Protein AF-A0A256G462-F1 (afdb_monomer)

Foldseek 3Di:
DDPPVVCVVVPPPPDDDDDDDDDDDDDDDDDYDDDDDDDDDDDDDDDPDPDPDPDDDDDDDDDDDDDDDDDDDDDPPPPDDWVLVVLLVQLVVLVVQLVVLVVVLVVLVVVLCVPLNQQWFWAQDPVRDIDIDRDLVSLLVVLVPPPPSVVSSVVRVVSSVVSVVVSVVSCVVSVNVVSVVSSVVSVVSSVVSLVVLVPRDTPDLVSVLSNLVSCLVVVVVPDDCPDPPNVVSVVVSVVSVVVVCVVVVVPPD

Organism: NCBI:txid419475

Nearest PDB structures (foldseek):
  6nrd-assembly1_4  TM=3.359E-01  e=8.703E+00  Homo sapiens

Structure (mmCIF, N/CA/C/O backbone):
data_AF-A0A256G462-F1
#
_entry.id   AF-A0A256G462-F1
#
loop_
_atom_site.group_PDB
_atom_site.id
_atom_site.type_symbol
_atom_site.label_atom_id
_atom_site.label_alt_id
_atom_site.label_comp_id
_atom_site.label_asym_id
_atom_site.label_entity_id
_atom_site.label_seq_id
_atom_site.pdbx_PDB_ins_code
_atom_site.Cartn_x
_atom_site.Cartn_y
_atom_site.Cartn_z
_atom_site.occupancy
_atom_site.B_iso_or_equiv
_atom_site.auth_seq_id
_atom_site.auth_comp_id
_atom_site.auth_asym_id
_atom_site.auth_atom_id
_atom_site.pdbx_PDB_model_num
ATOM 1 N N . MET A 1 1 ? -13.109 6.508 -2.337 1.00 26.72 1 MET A N 1
ATOM 2 C CA . MET A 1 1 ? -13.010 7.269 -1.075 1.00 26.72 1 MET A CA 1
ATOM 3 C C . MET A 1 1 ? -12.281 6.354 -0.116 1.00 26.72 1 MET A C 1
ATOM 5 O O . MET A 1 1 ? -12.901 5.491 0.484 1.00 26.72 1 MET A O 1
ATOM 9 N N . PHE A 1 2 ? -10.953 6.426 -0.148 1.00 25.52 2 PHE A N 1
ATOM 10 C CA . PHE A 1 2 ? -10.073 5.587 0.654 1.00 25.52 2 PHE A CA 1
ATOM 11 C C . PHE A 1 2 ? -10.112 6.131 2.074 1.00 25.52 2 PHE A C 1
ATOM 13 O O . PHE A 1 2 ? -9.522 7.172 2.350 1.00 25.52 2 PHE A O 1
ATOM 20 N N . ILE A 1 3 ? -10.863 5.480 2.956 1.00 26.05 3 ILE A N 1
ATOM 21 C CA . ILE A 1 3 ? -10.671 5.687 4.386 1.00 26.05 3 ILE A CA 1
ATOM 22 C C . ILE A 1 3 ? -9.512 4.765 4.752 1.00 26.05 3 ILE A C 1
ATOM 24 O O . ILE A 1 3 ? -9.713 3.670 5.256 1.00 26.05 3 ILE A O 1
ATOM 28 N N . SER A 1 4 ? -8.298 5.196 4.404 1.00 29.09 4 SER A N 1
ATOM 29 C CA . SER A 1 4 ? -7.099 4.705 5.069 1.00 29.09 4 SER A CA 1
ATOM 30 C C . SER A 1 4 ? -7.225 5.218 6.496 1.00 29.09 4 SER A C 1
ATOM 32 O O . SER A 1 4 ? -6.914 6.374 6.779 1.00 29.09 4 SER A O 1
ATOM 34 N N . ILE A 1 5 ? -7.837 4.424 7.372 1.00 31.55 5 ILE A N 1
ATOM 35 C CA . ILE A 1 5 ? -7.688 4.651 8.803 1.00 31.55 5 ILE A CA 1
ATOM 36 C C . ILE A 1 5 ? -6.193 4.461 9.030 1.00 31.55 5 ILE A C 1
ATOM 38 O O . ILE A 1 5 ? -5.687 3.371 8.780 1.00 31.55 5 ILE A O 1
ATOM 42 N N . ASP A 1 6 ? -5.486 5.526 9.411 1.00 31.05 6 ASP A N 1
ATOM 43 C CA . ASP A 1 6 ? -4.077 5.479 9.805 1.00 31.05 6 ASP A CA 1
ATOM 44 C C . ASP A 1 6 ? -3.898 4.451 10.937 1.00 31.05 6 ASP A C 1
ATOM 46 O O . ASP A 1 6 ? -3.961 4.756 12.133 1.00 31.05 6 ASP A O 1
ATOM 50 N N . LEU A 1 7 ? -3.677 3.195 10.545 1.00 40.88 7 LEU A N 1
ATOM 51 C CA . LEU A 1 7 ? -3.332 2.068 11.408 1.00 40.88 7 LEU A CA 1
ATOM 52 C C . LEU A 1 7 ? -1.945 2.248 12.042 1.00 40.88 7 LEU A C 1
ATOM 54 O O . LEU A 1 7 ? -1.609 1.504 12.966 1.00 40.88 7 LEU A O 1
ATOM 58 N N . GLU A 1 8 ? -1.193 3.294 11.664 1.00 35.28 8 GLU A N 1
ATOM 59 C CA . GLU A 1 8 ? -0.043 3.787 12.435 1.00 35.28 8 GLU A CA 1
ATOM 60 C C . GLU A 1 8 ? -0.409 4.038 13.908 1.00 35.28 8 GLU A C 1
ATOM 62 O O . GLU A 1 8 ? 0.416 3.804 14.787 1.00 35.28 8 GLU A O 1
ATOM 67 N N . THR A 1 9 ? -1.669 4.368 14.226 1.00 37.56 9 THR A N 1
ATOM 68 C CA . THR A 1 9 ? -2.100 4.546 15.627 1.00 37.56 9 THR A CA 1
ATOM 69 C C . THR A 1 9 ? -2.322 3.217 16.372 1.00 37.56 9 THR A C 1
ATOM 71 O O . THR A 1 9 ? -2.320 3.184 17.603 1.00 37.56 9 THR A O 1
ATOM 74 N N . ILE A 1 10 ? -2.503 2.093 15.668 1.00 35.53 10 ILE A N 1
ATOM 75 C CA . ILE A 1 10 ? -2.761 0.780 16.293 1.00 35.53 10 ILE A CA 1
ATOM 76 C C . ILE A 1 10 ? -1.474 -0.057 16.397 1.00 35.53 10 ILE A C 1
ATOM 78 O O . ILE A 1 10 ? -1.320 -0.805 17.367 1.00 35.53 10 ILE A O 1
ATOM 82 N N . CYS A 1 11 ? -0.509 0.126 15.489 1.00 32.28 11 CYS A N 1
ATOM 83 C CA . CYS A 1 11 ? 0.780 -0.576 15.535 1.00 32.28 11 CYS A CA 1
ATOM 84 C C . CYS A 1 11 ? 1.816 0.028 16.505 1.00 32.28 11 CYS A C 1
ATOM 86 O O . CYS A 1 11 ? 2.778 -0.659 16.855 1.00 32.28 11 CYS A O 1
ATOM 88 N N . GLU A 1 12 ? 1.624 1.247 17.022 1.00 29.22 12 GLU A N 1
ATOM 89 C CA . GLU A 1 12 ? 2.609 1.891 17.913 1.00 29.22 12 GLU A CA 1
ATOM 90 C C . GLU A 1 12 ? 2.691 1.285 19.338 1.00 29.22 12 GLU A C 1
ATOM 92 O O . GLU A 1 12 ? 3.543 1.673 20.134 1.00 29.22 12 GLU A O 1
ATOM 97 N N . TYR A 1 13 ? 1.869 0.282 19.681 1.00 28.88 13 TYR A N 1
ATOM 98 C CA . TYR A 1 13 ? 1.849 -0.316 21.030 1.00 28.88 13 TYR A CA 1
ATOM 99 C C . TYR A 1 13 ? 2.610 -1.642 21.196 1.00 28.88 13 TYR A C 1
ATOM 101 O O . TYR A 1 13 ? 2.541 -2.261 22.261 1.00 28.88 13 TYR A O 1
ATOM 109 N N . ALA A 1 14 ? 3.369 -2.079 20.188 1.00 30.88 14 ALA A N 1
ATOM 110 C CA . ALA A 1 14 ? 4.084 -3.357 20.219 1.00 30.88 14 ALA A CA 1
ATOM 111 C C . ALA A 1 14 ? 5.606 -3.255 20.445 1.00 30.88 14 ALA A C 1
ATOM 113 O O . ALA A 1 14 ? 6.303 -4.217 20.154 1.00 30.88 14 ALA A O 1
ATOM 114 N N . VAL A 1 15 ? 6.157 -2.155 20.982 1.00 36.31 15 VAL A N 1
ATOM 115 C CA . VAL A 1 15 ? 7.562 -2.120 21.455 1.00 36.31 15 VAL A CA 1
ATOM 116 C C . VAL A 1 15 ? 7.746 -1.133 22.621 1.00 36.31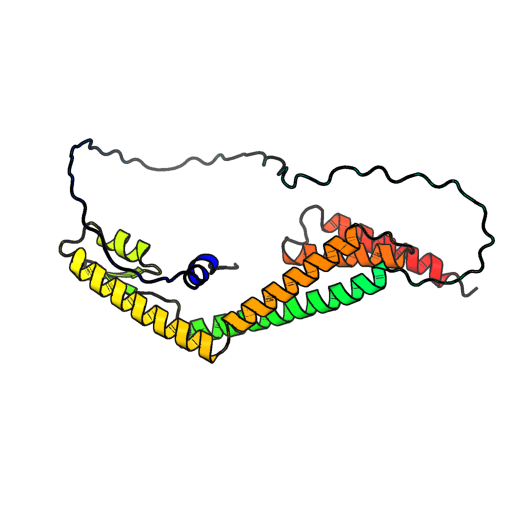 15 VAL A C 1
ATOM 118 O O . VAL A 1 15 ? 8.127 0.012 22.408 1.00 36.31 15 VAL A O 1
ATOM 121 N N . ASN A 1 16 ? 7.499 -1.568 23.864 1.00 27.08 16 ASN A N 1
ATOM 122 C CA . ASN A 1 16 ? 8.361 -1.304 25.037 1.00 27.08 16 ASN A CA 1
ATOM 123 C C . ASN A 1 16 ? 7.695 -1.759 26.346 1.00 27.08 16 ASN A C 1
ATOM 125 O O . ASN A 1 16 ? 6.895 -1.048 26.948 1.00 27.08 16 ASN A O 1
ATOM 129 N N . VAL A 1 17 ? 8.118 -2.921 26.840 1.00 27.08 17 VAL A N 1
ATOM 130 C CA . VAL A 1 17 ? 8.087 -3.243 28.270 1.00 27.08 17 VAL A CA 1
ATOM 131 C C . VAL A 1 17 ? 9.539 -3.425 28.700 1.00 27.08 17 VAL A C 1
ATOM 133 O O . VAL A 1 17 ? 10.244 -4.257 28.127 1.00 27.08 17 VAL A O 1
ATOM 136 N N . PRO A 1 18 ? 9.987 -2.688 29.728 1.00 29.14 18 PRO A N 1
ATOM 137 C CA . PRO A 1 18 ? 10.588 -3.398 30.844 1.00 29.14 18 PRO A CA 1
ATOM 138 C C . PRO A 1 18 ? 9.997 -2.967 32.190 1.00 29.14 18 PRO A C 1
ATOM 140 O O . PRO A 1 18 ? 9.987 -1.805 32.586 1.00 29.14 18 PRO A O 1
ATOM 143 N N . THR A 1 19 ? 9.544 -3.987 32.909 1.00 29.02 19 THR A N 1
ATOM 144 C CA . THR A 1 19 ? 9.272 -4.037 34.343 1.00 29.02 19 THR A CA 1
ATOM 145 C C . THR A 1 19 ? 10.510 -3.675 35.171 1.00 29.02 19 THR A C 1
ATOM 147 O O . THR A 1 19 ? 11.488 -4.401 35.069 1.00 29.02 19 THR A O 1
ATOM 150 N N . VAL A 1 20 ? 10.432 -2.665 36.054 1.00 30.08 20 VAL A N 1
ATOM 151 C CA . VAL A 1 20 ? 10.946 -2.669 37.452 1.00 30.08 20 VAL A CA 1
ATOM 152 C C . VAL A 1 20 ? 10.170 -1.607 38.265 1.00 30.08 20 VAL A C 1
ATOM 154 O O . VAL A 1 20 ? 9.952 -0.496 37.797 1.00 30.08 20 VAL A O 1
ATOM 157 N N . ALA A 1 21 ? 9.728 -1.978 39.473 1.00 29.09 21 ALA A N 1
ATOM 158 C CA . ALA A 1 21 ? 8.899 -1.200 40.406 1.00 29.09 21 ALA A CA 1
ATOM 159 C C . ALA A 1 21 ? 9.733 -0.322 41.398 1.00 29.09 21 ALA A C 1
ATOM 161 O O . ALA A 1 21 ? 10.916 -0.104 41.155 1.00 29.09 21 ALA A O 1
ATOM 162 N N . PRO A 1 22 ? 9.163 0.242 42.489 1.00 34.94 22 PRO A N 1
ATOM 163 C CA . PRO A 1 22 ? 8.888 1.671 42.644 1.00 34.94 22 PRO A CA 1
ATOM 164 C C . PRO A 1 22 ? 9.811 2.389 43.653 1.00 34.94 22 PRO A C 1
ATOM 166 O O . PRO A 1 22 ? 10.331 1.780 44.586 1.00 34.94 22 PRO A O 1
ATOM 169 N N . SER A 1 23 ? 9.925 3.720 43.555 1.00 29.81 23 SER A N 1
ATOM 170 C CA . SER A 1 23 ? 10.450 4.550 44.649 1.00 29.81 23 SER A CA 1
ATOM 171 C C . SER A 1 23 ? 9.582 5.781 44.910 1.00 29.81 23 SER A C 1
ATOM 173 O O . SER A 1 23 ? 9.329 6.596 44.027 1.00 29.81 23 SER A O 1
ATOM 175 N N . VAL A 1 24 ? 9.159 5.872 46.167 1.00 31.80 24 VAL A N 1
ATOM 176 C CA . VAL A 1 24 ? 8.430 6.942 46.855 1.00 31.80 24 VAL A CA 1
ATOM 177 C C . VAL A 1 24 ? 9.126 8.307 46.743 1.00 31.80 24 VAL A C 1
ATOM 179 O O . VAL A 1 24 ? 10.345 8.388 46.871 1.00 31.80 24 VAL A O 1
ATOM 182 N N . GLY A 1 25 ? 8.341 9.387 46.623 1.00 27.48 25 GLY A N 1
ATOM 183 C CA . GLY A 1 25 ? 8.829 10.764 46.767 1.00 27.48 25 GLY A CA 1
ATOM 184 C C . GLY A 1 25 ? 7.745 11.838 46.608 1.00 27.48 25 GLY A C 1
ATOM 185 O O . GLY A 1 25 ? 7.439 12.264 45.505 1.00 27.48 25 GLY A O 1
ATOM 186 N N . THR A 1 26 ? 7.177 12.256 47.738 1.00 26.89 26 THR A N 1
ATOM 187 C CA . THR A 1 26 ? 6.215 13.348 47.990 1.00 26.89 26 THR A CA 1
ATOM 188 C C . THR A 1 26 ? 6.595 14.725 47.406 1.00 26.89 26 THR A C 1
ATOM 190 O O . THR A 1 26 ? 7.783 15.029 47.320 1.00 26.89 26 THR A O 1
ATOM 193 N N . THR A 1 27 ? 5.577 15.583 47.160 1.00 30.09 27 THR A N 1
ATOM 194 C CA . THR A 1 27 ? 5.431 17.056 47.452 1.00 30.09 27 THR A CA 1
ATOM 195 C C . THR A 1 27 ? 4.759 17.790 46.265 1.00 30.09 27 THR A C 1
ATOM 197 O O . THR A 1 27 ? 5.360 17.916 45.210 1.00 30.09 27 THR A O 1
ATOM 200 N N . ARG A 1 28 ? 3.439 18.057 46.279 1.00 25.67 28 ARG A N 1
ATOM 201 C CA . ARG A 1 28 ? 2.691 19.244 46.787 1.00 25.67 28 ARG A CA 1
ATOM 202 C C . ARG A 1 28 ? 3.003 20.580 46.079 1.00 25.67 28 ARG A C 1
ATOM 204 O O . ARG A 1 28 ? 4.118 21.072 46.211 1.00 25.67 28 ARG A O 1
ATOM 211 N N . SER A 1 29 ? 1.955 21.183 45.488 1.00 31.00 29 SER A N 1
ATOM 212 C CA . SER A 1 29 ? 1.552 22.622 45.420 1.00 31.00 29 SER A CA 1
ATOM 213 C C . SER A 1 29 ? 0.919 22.905 44.039 1.00 31.00 29 SER A C 1
ATOM 215 O O . SER A 1 29 ? 1.593 22.748 43.032 1.00 31.00 29 SER A O 1
ATOM 217 N N . ASP A 1 30 ? -0.400 23.044 43.890 1.00 26.50 30 ASP A N 1
ATOM 218 C CA 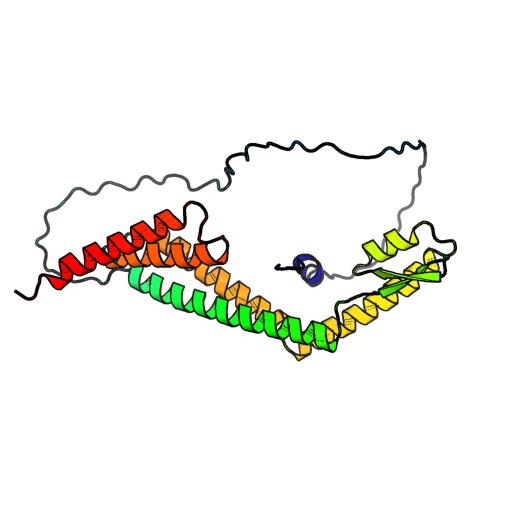. ASP A 1 30 ? -1.296 24.166 44.250 1.00 26.50 30 ASP A CA 1
ATOM 219 C C . ASP A 1 30 ? -1.441 25.256 43.155 1.00 26.50 30 ASP A C 1
ATOM 221 O O . ASP A 1 30 ? -0.465 25.879 42.750 1.00 26.50 30 ASP A O 1
ATOM 225 N N . LEU A 1 31 ? -2.721 25.520 42.817 1.00 30.06 31 LEU A N 1
ATOM 226 C CA . LEU A 1 31 ? -3.364 26.822 42.518 1.00 30.06 31 LEU A CA 1
ATOM 227 C C . LEU A 1 31 ? -3.607 27.322 41.059 1.00 30.06 31 LEU A C 1
ATOM 229 O O . LEU A 1 31 ? -2.814 28.042 40.470 1.00 30.06 31 LEU A O 1
ATOM 233 N N . THR A 1 32 ? -4.863 27.092 40.622 1.00 29.72 32 THR A N 1
ATOM 234 C CA . THR A 1 32 ? -5.946 28.060 40.248 1.00 29.72 32 THR A CA 1
ATOM 235 C C . THR A 1 32 ? -5.998 28.908 38.955 1.00 29.72 32 THR A C 1
ATOM 237 O O . THR A 1 32 ? -5.163 29.770 38.717 1.00 29.72 32 THR A O 1
ATOM 240 N N . THR A 1 33 ? -7.205 28.825 38.343 1.00 29.06 33 THR A N 1
ATOM 241 C CA . THR A 1 33 ? -8.072 29.901 37.774 1.00 29.06 33 THR A CA 1
ATOM 242 C C . THR A 1 33 ? -7.729 30.384 36.351 1.00 29.06 33 THR A C 1
ATOM 244 O O . THR A 1 33 ? -6.639 30.861 36.085 1.00 29.06 33 THR A O 1
ATOM 247 N N . THR A 1 34 ? -8.630 30.307 35.354 1.00 29.27 34 THR A N 1
ATOM 248 C CA . THR A 1 34 ? -9.789 31.215 35.185 1.00 29.27 34 THR A CA 1
ATOM 249 C C . THR A 1 34 ? -10.845 30.669 34.200 1.00 29.27 34 THR A C 1
ATOM 251 O O . THR A 1 34 ? -10.525 30.002 33.223 1.00 29.27 34 THR A O 1
ATOM 254 N N . ARG A 1 35 ? -12.113 30.996 34.488 1.00 28.66 35 ARG A N 1
ATOM 255 C CA . ARG A 1 35 ? -13.365 30.772 33.736 1.00 28.66 35 ARG A CA 1
ATOM 256 C C . ARG A 1 35 ? -13.522 31.666 32.483 1.00 28.66 35 ARG A C 1
ATOM 258 O O . ARG A 1 35 ? -13.060 32.800 32.509 1.00 28.66 35 ARG A O 1
ATOM 265 N N . LEU A 1 36 ? -14.383 31.205 31.559 1.00 28.91 36 LEU A N 1
ATOM 266 C CA . LEU A 1 36 ? -15.592 31.849 30.974 1.00 28.91 36 LEU A CA 1
ATOM 267 C C . LEU A 1 36 ? -15.737 31.875 29.433 1.00 28.91 36 LEU A C 1
ATOM 269 O O . LEU A 1 36 ? -14.801 32.098 28.680 1.00 28.91 36 LEU A O 1
ATOM 273 N N . MET A 1 37 ? -16.996 31.618 29.059 1.00 31.23 37 MET A N 1
ATOM 274 C CA . MET A 1 37 ? -17.650 31.312 27.780 1.00 31.23 37 MET A CA 1
ATOM 275 C C . MET A 1 37 ? -17.545 32.357 26.659 1.00 31.23 37 MET A C 1
ATOM 277 O O . MET A 1 37 ? -17.475 33.556 26.913 1.00 31.23 37 MET A O 1
ATOM 281 N N . GLY A 1 38 ? -17.772 31.886 25.427 1.00 28.77 38 GLY A N 1
ATOM 282 C CA . GLY A 1 38 ? -18.309 32.684 24.322 1.00 28.77 38 GLY A CA 1
ATOM 283 C C . GLY A 1 38 ? -18.642 31.813 23.105 1.00 28.77 38 GLY A C 1
ATOM 284 O O . GLY A 1 38 ? -17.748 31.213 22.524 1.00 28.77 38 GLY A O 1
ATOM 285 N N . ALA A 1 39 ? -19.923 31.735 22.740 1.00 36.50 39 ALA A N 1
ATOM 286 C CA . ALA A 1 39 ? -20.433 31.079 21.534 1.00 36.50 39 ALA A CA 1
ATOM 287 C C . ALA A 1 39 ? -20.800 32.122 20.458 1.00 36.50 39 ALA A C 1
ATOM 289 O O . ALA A 1 39 ? -21.376 33.146 20.816 1.00 36.50 39 ALA A O 1
ATOM 290 N N . GLN A 1 40 ? -20.518 31.835 19.176 1.00 36.47 40 GLN A N 1
ATOM 291 C CA . GLN A 1 40 ? -21.175 32.312 17.928 1.00 36.47 40 GLN A CA 1
ATOM 292 C C . GLN A 1 40 ? -20.436 31.649 16.734 1.00 36.47 40 GLN A C 1
ATOM 294 O O . GLN A 1 40 ? -19.215 31.697 16.693 1.00 36.47 40 GLN A O 1
ATOM 299 N N . VAL A 1 41 ? -21.039 30.751 15.940 1.00 32.41 41 VAL A N 1
ATOM 300 C CA . VAL A 1 41 ? -21.902 30.925 14.740 1.00 32.41 41 VAL A CA 1
ATOM 301 C C . VAL A 1 41 ? -21.200 31.494 13.486 1.00 32.41 41 VAL A C 1
ATOM 303 O O . VAL A 1 41 ? -20.934 32.683 13.405 1.00 32.41 41 VAL A O 1
ATOM 306 N N . MET A 1 42 ? -21.045 30.578 12.514 1.00 36.03 42 MET A N 1
ATOM 307 C CA . MET A 1 42 ? -21.146 30.630 11.038 1.00 36.03 42 MET A CA 1
ATOM 308 C C . MET A 1 42 ? -20.345 31.605 10.147 1.00 36.03 42 MET A C 1
ATOM 310 O O . MET A 1 42 ? -20.475 32.816 10.236 1.00 36.03 42 MET A O 1
ATOM 314 N N . ALA A 1 43 ? -19.740 30.959 9.134 1.00 32.78 43 ALA A N 1
ATOM 315 C CA . ALA A 1 43 ? -19.602 31.345 7.724 1.00 32.78 43 ALA A CA 1
ATOM 316 C C . ALA A 1 43 ? -18.823 32.627 7.379 1.00 32.78 43 ALA A C 1
ATOM 318 O O . ALA A 1 43 ? -19.373 33.719 7.418 1.00 32.78 43 ALA A O 1
ATOM 319 N N . ASP A 1 44 ? -17.606 32.448 6.858 1.00 31.78 44 ASP A N 1
ATOM 320 C CA . ASP A 1 44 ? -17.309 32.855 5.480 1.00 31.78 44 ASP A CA 1
ATOM 321 C C . ASP A 1 44 ? -16.149 32.018 4.916 1.00 31.78 44 ASP A C 1
ATOM 323 O O . ASP A 1 44 ? -15.226 31.619 5.629 1.00 31.78 44 ASP A O 1
ATOM 327 N N . SER A 1 45 ? -16.264 31.708 3.634 1.00 49.34 45 SER A N 1
ATOM 328 C CA . SER A 1 45 ? -15.274 31.070 2.785 1.00 49.34 45 SER A CA 1
ATOM 329 C C . SER A 1 45 ? -14.286 32.131 2.331 1.00 49.34 45 SER A C 1
ATOM 331 O O . SER A 1 45 ? -14.701 33.062 1.664 1.00 49.34 45 SER A O 1
ATOM 333 N N . ASP A 1 46 ? -12.997 31.942 2.606 1.00 36.22 46 ASP A N 1
ATOM 334 C CA . ASP A 1 46 ? -11.908 32.357 1.716 1.00 36.22 46 ASP A CA 1
ATOM 335 C C . ASP A 1 46 ? -10.589 31.788 2.245 1.00 36.22 46 ASP A C 1
ATOM 337 O O . ASP A 1 46 ? -9.963 32.330 3.153 1.00 36.22 46 ASP A O 1
ATOM 341 N N . ASN A 1 47 ? -10.134 30.680 1.658 1.00 33.44 47 ASN A N 1
ATOM 342 C CA . ASN A 1 47 ? -8.737 30.273 1.778 1.00 33.44 47 ASN A CA 1
ATOM 343 C C . ASN A 1 47 ? -8.137 30.071 0.386 1.00 33.44 47 ASN A C 1
ATOM 345 O O . ASN A 1 47 ? -7.841 28.961 -0.053 1.00 33.44 47 ASN A O 1
ATOM 349 N N . SER A 1 48 ? -7.942 31.196 -0.305 1.00 43.28 48 SER A N 1
ATOM 350 C CA . SER A 1 48 ? -6.897 31.323 -1.315 1.00 43.28 48 SER A CA 1
ATOM 351 C C . SER A 1 48 ? -5.540 31.282 -0.606 1.00 43.28 48 SER A C 1
ATOM 353 O O . SER A 1 48 ? -4.973 32.320 -0.269 1.00 43.28 48 SER A O 1
ATOM 355 N N . THR A 1 49 ? -4.998 30.085 -0.390 1.00 34.59 49 THR A N 1
ATOM 356 C CA . THR A 1 49 ? -3.573 29.917 -0.083 1.00 34.59 49 THR A CA 1
ATOM 357 C C . THR A 1 49 ? -2.876 29.298 -1.274 1.00 34.59 49 THR A C 1
ATOM 359 O O . THR A 1 49 ? -2.948 28.093 -1.505 1.00 34.59 49 THR A O 1
ATOM 362 N N . THR A 1 50 ? -2.153 30.148 -1.996 1.00 34.31 50 THR A N 1
ATOM 363 C CA . THR A 1 50 ? -0.909 29.801 -2.678 1.00 34.31 50 THR A CA 1
ATOM 364 C C . THR A 1 50 ? -0.133 28.803 -1.818 1.00 34.31 50 THR A C 1
ATOM 366 O O . THR A 1 50 ? 0.352 29.155 -0.741 1.00 34.31 50 THR A O 1
ATOM 369 N N . LEU A 1 51 ? -0.061 27.548 -2.262 1.00 35.91 51 LEU A N 1
ATOM 370 C CA . LEU A 1 51 ? 0.676 26.515 -1.547 1.00 35.91 51 LEU A CA 1
ATOM 371 C C . LEU A 1 51 ? 2.176 26.848 -1.592 1.00 35.91 51 LEU A C 1
ATOM 373 O O . LEU A 1 51 ? 2.708 27.141 -2.669 1.00 35.91 51 LEU A O 1
ATOM 377 N N . PRO A 1 52 ? 2.880 26.828 -0.449 1.00 34.31 52 PRO A N 1
ATOM 378 C CA . PRO A 1 52 ? 4.315 27.019 -0.436 1.00 34.31 52 PRO A CA 1
ATOM 379 C C . PRO A 1 52 ? 4.983 25.828 -1.122 1.00 34.31 52 PRO A C 1
ATOM 381 O O . PRO A 1 52 ? 4.706 24.668 -0.822 1.00 34.31 52 PRO A O 1
ATOM 384 N N . PHE A 1 53 ? 5.897 26.150 -2.033 1.00 39.78 53 PHE A N 1
ATOM 385 C CA . PHE A 1 53 ? 6.864 25.242 -2.633 1.00 39.78 53 PHE A CA 1
ATOM 386 C C . PHE A 1 53 ? 7.517 24.397 -1.528 1.00 39.78 53 PHE A C 1
ATOM 388 O O . PHE A 1 53 ? 8.336 24.903 -0.752 1.00 39.78 53 PHE A O 1
ATOM 395 N N . VAL A 1 54 ? 7.125 23.124 -1.415 1.00 34.56 54 VAL A N 1
ATOM 396 C CA . VAL A 1 54 ? 7.662 22.203 -0.407 1.00 34.56 54 VAL A CA 1
ATOM 397 C C . VAL A 1 54 ? 9.108 21.876 -0.756 1.00 34.56 54 VAL A C 1
ATOM 399 O O . VAL A 1 54 ? 9.451 20.903 -1.419 1.00 34.56 54 VAL A O 1
ATOM 402 N N . THR A 1 55 ? 9.990 22.740 -0.269 1.00 43.00 55 THR A N 1
ATOM 403 C CA . THR A 1 55 ? 11.410 22.467 -0.125 1.00 43.00 55 THR A CA 1
ATOM 404 C C . THR A 1 55 ? 11.580 21.577 1.099 1.00 43.00 55 THR A C 1
ATOM 406 O O . THR A 1 55 ? 11.628 22.091 2.212 1.00 43.00 55 THR A O 1
ATOM 409 N N . ARG A 1 56 ? 11.711 20.257 0.919 1.00 41.69 56 ARG A N 1
ATOM 410 C CA . ARG A 1 56 ? 12.423 19.378 1.870 1.00 41.69 56 ARG A CA 1
ATOM 411 C C . ARG A 1 56 ? 12.854 18.054 1.221 1.00 41.69 56 ARG A C 1
ATOM 413 O O . ARG A 1 56 ? 12.141 17.066 1.266 1.00 41.69 56 ARG A O 1
ATOM 420 N N . ARG A 1 57 ? 14.111 18.001 0.774 1.00 44.81 57 ARG A N 1
ATOM 421 C CA . ARG A 1 57 ? 15.082 17.011 1.279 1.00 44.81 57 ARG A CA 1
ATOM 422 C C . ARG A 1 57 ? 16.487 17.571 1.081 1.00 44.81 57 ARG A C 1
ATOM 424 O O . ARG A 1 57 ? 16.952 17.777 -0.034 1.00 44.81 57 ARG A O 1
ATOM 431 N N . LYS A 1 58 ? 17.121 17.928 2.197 1.00 43.66 58 LYS A N 1
ATOM 432 C CA . LYS A 1 58 ? 18.482 18.460 2.244 1.00 43.66 58 LYS A CA 1
ATOM 433 C C . LYS A 1 58 ? 19.466 17.289 2.270 1.00 43.66 58 LYS A C 1
ATOM 435 O O . LYS A 1 58 ? 19.248 16.336 3.008 1.00 43.66 58 LYS A O 1
ATOM 440 N N . LEU A 1 59 ? 20.590 17.517 1.585 1.00 43.50 59 LEU A N 1
ATOM 441 C CA . LEU A 1 59 ? 21.930 16.957 1.798 1.00 43.50 59 LEU A CA 1
ATOM 442 C C . LEU A 1 59 ? 22.322 15.709 0.986 1.00 43.50 59 LEU A C 1
ATOM 444 O O . LEU A 1 59 ? 22.223 14.580 1.445 1.00 43.50 59 LEU A O 1
ATOM 448 N N . ILE A 1 60 ? 22.955 15.964 -0.164 1.00 52.88 60 ILE A N 1
ATOM 449 C CA . ILE A 1 60 ? 24.177 15.245 -0.543 1.00 52.88 60 ILE A CA 1
ATOM 450 C C . ILE A 1 60 ? 25.220 16.307 -0.901 1.00 52.88 60 ILE A C 1
ATOM 452 O O . ILE A 1 60 ? 24.960 17.199 -1.712 1.00 52.88 60 ILE A O 1
ATOM 456 N N . SER A 1 61 ? 26.369 16.280 -0.224 1.00 42.34 61 SER A N 1
ATOM 457 C CA . SER A 1 61 ? 27.490 17.154 -0.548 1.00 42.34 61 SER A CA 1
ATOM 458 C C . SER A 1 61 ? 28.065 16.752 -1.907 1.00 42.34 61 SER A C 1
ATOM 460 O O . SER A 1 61 ? 28.214 15.577 -2.236 1.00 42.34 61 SER A O 1
ATOM 462 N N . ARG A 1 62 ? 28.356 17.763 -2.723 1.00 43.91 62 ARG A N 1
ATOM 463 C CA . ARG A 1 62 ? 28.941 17.626 -4.054 1.00 43.91 62 ARG A CA 1
ATOM 464 C C . ARG A 1 62 ? 30.389 17.146 -3.925 1.00 43.91 62 ARG A C 1
ATOM 466 O O . ARG A 1 62 ? 31.287 17.963 -3.740 1.00 43.91 62 ARG A O 1
ATOM 473 N N . GLY A 1 63 ? 30.611 15.838 -4.018 1.00 41.91 63 GLY A N 1
ATOM 474 C CA . GLY A 1 63 ? 31.929 15.289 -4.325 1.00 41.91 63 GLY A CA 1
ATOM 475 C C . GLY A 1 63 ? 32.315 15.686 -5.750 1.00 41.91 63 GLY A C 1
ATOM 476 O O . GLY A 1 63 ? 31.550 15.462 -6.685 1.00 41.91 63 GLY A O 1
ATOM 477 N N . ALA A 1 64 ? 33.463 16.340 -5.916 1.00 43.19 64 ALA A N 1
ATOM 478 C CA . ALA A 1 64 ? 34.030 16.614 -7.229 1.00 43.19 64 ALA A CA 1
ATOM 479 C C . ALA A 1 64 ? 34.530 15.293 -7.831 1.00 43.19 64 ALA A C 1
ATOM 481 O O . ALA A 1 64 ? 35.450 14.684 -7.289 1.00 43.19 64 ALA A O 1
ATOM 482 N N . PHE A 1 65 ? 33.931 14.850 -8.935 1.00 48.28 65 PHE A N 1
ATOM 483 C CA . PHE A 1 65 ? 34.488 13.757 -9.727 1.00 48.28 65 PHE A CA 1
ATOM 484 C C . PHE A 1 65 ? 35.567 14.318 -10.665 1.00 48.28 65 PHE A C 1
ATOM 486 O O . PHE A 1 65 ? 35.339 15.363 -11.286 1.00 48.28 65 PHE A O 1
ATOM 493 N N . PRO A 1 66 ? 36.743 13.676 -10.775 1.00 37.94 66 PRO A N 1
ATOM 494 C CA . PRO A 1 66 ? 37.758 14.093 -11.727 1.00 37.94 66 PRO A CA 1
ATOM 495 C C . PRO A 1 66 ? 37.264 13.846 -13.158 1.00 37.94 66 PRO A C 1
ATOM 497 O O . PRO A 1 66 ? 36.766 12.776 -13.494 1.00 37.94 66 PRO A O 1
ATOM 500 N N . SER A 1 67 ? 37.402 14.873 -13.995 1.00 46.25 67 SER A N 1
ATOM 501 C CA . SER A 1 67 ? 37.206 14.795 -15.441 1.00 46.25 67 SER A CA 1
ATOM 502 C C . SER A 1 67 ? 38.370 14.020 -16.053 1.00 46.25 67 SER A C 1
ATOM 504 O O . SER A 1 67 ? 39.455 14.578 -16.219 1.00 46.25 67 SER A O 1
ATOM 506 N N . GLU A 1 68 ? 38.164 12.752 -16.400 1.00 44.19 68 GLU A N 1
ATOM 507 C CA . GLU A 1 68 ? 39.151 11.992 -17.165 1.00 44.19 68 GLU A CA 1
ATOM 508 C C . GLU A 1 68 ? 39.126 12.402 -18.641 1.00 44.19 68 GLU A C 1
ATOM 510 O O . GLU A 1 68 ? 38.086 12.474 -19.298 1.00 44.19 68 GLU A O 1
ATOM 515 N N . ALA A 1 69 ? 40.315 12.737 -19.138 1.00 43.31 69 ALA A N 1
ATOM 516 C CA . ALA A 1 69 ? 40.565 13.152 -20.502 1.00 43.31 69 ALA A CA 1
ATOM 517 C C . ALA A 1 69 ? 40.273 12.010 -21.485 1.00 43.31 69 ALA A C 1
ATOM 519 O O . ALA A 1 69 ? 40.701 10.873 -21.300 1.00 43.31 69 ALA A O 1
ATOM 520 N N . SER A 1 70 ? 39.568 12.352 -22.562 1.00 46.38 70 SER A N 1
ATOM 521 C CA . SER A 1 70 ? 39.230 11.454 -23.662 1.00 46.38 70 SER A CA 1
ATOM 522 C C . SER A 1 70 ? 40.488 10.869 -24.315 1.00 46.38 70 SER A C 1
ATOM 524 O O . SER A 1 70 ? 41.177 11.536 -25.089 1.00 46.38 70 SER A O 1
ATOM 526 N N . ALA A 1 71 ? 40.769 9.598 -24.030 1.00 41.62 71 ALA A N 1
ATOM 527 C CA . ALA A 1 71 ? 41.621 8.764 -24.861 1.00 41.62 71 ALA A CA 1
ATOM 528 C C . ALA A 1 71 ? 40.737 8.074 -25.910 1.00 41.62 71 ALA A C 1
ATOM 530 O O . ALA A 1 71 ? 39.813 7.334 -25.576 1.00 41.62 71 ALA A O 1
ATOM 531 N N . LYS A 1 72 ? 41.004 8.341 -27.193 1.00 50.06 72 LYS A N 1
ATOM 532 C CA . LYS A 1 72 ? 40.380 7.641 -28.323 1.00 50.06 72 LYS A CA 1
ATOM 533 C C . LYS A 1 72 ? 40.727 6.152 -28.235 1.00 50.06 72 LYS A C 1
ATOM 535 O O . LYS A 1 72 ? 41.844 5.773 -28.577 1.00 50.06 72 LYS A O 1
ATOM 540 N N . HIS A 1 73 ? 39.782 5.328 -27.793 1.00 38.78 73 HIS A N 1
ATOM 541 C CA . HIS A 1 73 ? 39.891 3.875 -27.852 1.00 38.78 73 HIS A CA 1
ATOM 542 C C . HIS A 1 73 ? 38.998 3.340 -28.973 1.00 38.78 73 HIS A C 1
ATOM 544 O O . HIS A 1 73 ? 37.813 3.665 -29.059 1.00 38.78 73 HIS A O 1
ATOM 550 N N . THR A 1 74 ? 39.614 2.572 -29.866 1.00 41.78 74 THR A N 1
ATOM 551 C CA . THR A 1 74 ? 38.987 1.796 -30.935 1.00 41.78 74 THR A CA 1
ATOM 552 C C . THR A 1 74 ? 37.856 0.949 -30.352 1.00 41.78 74 THR A C 1
ATOM 554 O O . THR A 1 74 ? 38.090 0.143 -29.460 1.00 41.78 74 THR A O 1
ATOM 557 N N . ILE A 1 75 ? 36.625 1.163 -30.823 1.00 44.44 75 ILE A N 1
ATOM 558 C CA . ILE A 1 75 ? 35.433 0.457 -30.341 1.00 44.44 75 ILE A CA 1
ATOM 559 C C . ILE A 1 75 ? 35.446 -0.961 -30.920 1.00 44.44 75 ILE A C 1
ATOM 561 O O . ILE A 1 75 ? 34.872 -1.222 -31.976 1.00 44.44 75 ILE A O 1
ATOM 565 N N . GLU A 1 76 ? 36.084 -1.890 -30.217 1.00 39.66 76 GLU A N 1
ATOM 566 C CA . GLU A 1 76 ? 35.570 -3.254 -30.174 1.00 39.66 76 GLU A CA 1
ATOM 567 C C . GLU A 1 76 ? 34.227 -3.170 -29.443 1.00 39.66 76 GLU A C 1
ATOM 569 O O . GLU A 1 76 ? 34.140 -2.743 -28.292 1.00 39.66 76 GLU A O 1
ATOM 574 N N . LYS A 1 77 ? 33.141 -3.430 -30.173 1.00 44.72 77 LYS A N 1
ATOM 575 C CA . LYS A 1 77 ? 31.762 -3.274 -29.704 1.00 44.72 77 LYS A CA 1
ATOM 576 C C . LYS A 1 77 ? 31.422 -4.415 -28.740 1.00 44.72 77 LYS A C 1
ATOM 578 O O . LYS A 1 77 ? 30.606 -5.273 -29.062 1.00 44.72 77 LYS A O 1
ATOM 583 N N . GLU A 1 78 ? 32.041 -4.434 -27.564 1.00 43.91 78 GLU A N 1
ATOM 584 C CA . GLU A 1 78 ? 31.502 -5.170 -26.426 1.00 43.91 78 GLU A CA 1
ATOM 585 C C . GLU A 1 78 ? 30.173 -4.506 -26.057 1.00 43.91 78 GLU A C 1
ATOM 587 O O . GLU A 1 78 ? 30.113 -3.407 -25.500 1.00 43.91 78 GLU A O 1
ATOM 592 N N . ILE A 1 79 ? 29.076 -5.147 -26.465 1.00 56.50 79 ILE A N 1
ATOM 593 C CA . ILE A 1 79 ? 27.714 -4.744 -26.121 1.00 56.50 79 ILE A CA 1
ATOM 594 C C . ILE A 1 79 ? 27.529 -5.073 -24.640 1.00 56.50 79 ILE A C 1
ATOM 596 O O . ILE A 1 79 ? 26.975 -6.109 -24.281 1.00 56.50 79 ILE A O 1
ATOM 600 N N . PHE A 1 80 ? 28.037 -4.215 -23.760 1.00 60.72 80 PHE A N 1
ATOM 601 C CA . PHE A 1 80 ? 27.703 -4.318 -22.349 1.00 60.72 80 PHE A CA 1
ATOM 602 C C . PHE A 1 80 ? 26.210 -4.004 -22.188 1.00 60.72 80 PHE A C 1
ATOM 604 O O . PHE A 1 80 ? 25.780 -2.927 -22.620 1.00 60.72 80 PHE A O 1
ATOM 611 N N . PRO A 1 81 ? 25.413 -4.908 -21.588 1.00 83.25 81 PRO A N 1
ATOM 612 C CA . PRO A 1 81 ? 24.004 -4.646 -21.337 1.00 83.25 81 PRO A CA 1
ATOM 613 C C . PRO A 1 81 ? 23.852 -3.390 -20.471 1.00 83.25 81 PRO A C 1
ATOM 615 O O . PRO A 1 81 ? 24.669 -3.119 -19.586 1.00 83.25 81 PRO A O 1
ATOM 618 N N . ASP A 1 82 ? 22.823 -2.592 -20.760 1.00 91.75 82 ASP A N 1
ATOM 619 C CA . ASP A 1 82 ? 22.545 -1.369 -20.011 1.00 91.75 82 ASP A CA 1
ATOM 620 C C . ASP A 1 82 ? 22.202 -1.736 -18.552 1.00 91.75 82 ASP A C 1
ATOM 622 O O . ASP A 1 82 ? 21.211 -2.439 -18.328 1.00 91.75 82 ASP A O 1
ATOM 626 N N . PRO A 1 83 ? 22.992 -1.293 -17.552 1.00 94.75 83 PRO A N 1
ATOM 627 C CA . PRO A 1 83 ? 22.779 -1.669 -16.153 1.00 94.75 83 PRO A CA 1
ATOM 628 C C . PRO A 1 83 ? 21.411 -1.225 -15.623 1.00 94.75 83 PRO A C 1
ATOM 630 O O . PRO A 1 83 ? 20.871 -1.840 -14.705 1.00 94.75 83 PRO A O 1
ATOM 633 N N . VAL A 1 84 ? 20.823 -0.187 -16.221 1.00 96.94 84 VAL A N 1
ATOM 634 C CA . VAL A 1 84 ? 19.497 0.311 -15.850 1.00 96.94 84 VAL A CA 1
ATOM 635 C C . VAL A 1 84 ? 18.401 -0.702 -16.172 1.00 96.94 84 VAL A C 1
ATOM 637 O O . VAL A 1 84 ? 17.429 -0.779 -15.431 1.00 96.94 84 VAL A O 1
ATOM 640 N N . LEU A 1 85 ? 18.559 -1.517 -17.219 1.00 96.69 85 LEU A N 1
ATOM 641 C CA . LEU A 1 85 ? 17.561 -2.530 -17.579 1.00 96.69 85 LEU A CA 1
ATOM 642 C C . LEU A 1 85 ? 17.488 -3.654 -16.542 1.00 96.69 85 LEU A C 1
ATOM 644 O O . LEU A 1 85 ? 16.402 -4.126 -16.225 1.00 96.69 85 LEU A O 1
ATOM 648 N N . ALA A 1 86 ? 18.629 -4.058 -15.976 1.00 96.06 86 ALA A N 1
ATOM 649 C CA . ALA A 1 86 ? 18.652 -5.047 -14.900 1.00 96.06 86 ALA A CA 1
ATOM 650 C C . ALA A 1 86 ? 17.951 -4.519 -13.639 1.00 96.06 86 ALA A C 1
ATOM 652 O O . ALA A 1 86 ? 17.146 -5.228 -13.040 1.00 96.06 86 ALA A O 1
ATOM 653 N N . LEU A 1 87 ? 18.216 -3.261 -13.273 1.00 97.75 87 LEU A N 1
ATOM 654 C CA . LEU A 1 87 ? 17.542 -2.601 -12.154 1.00 97.75 87 LEU A CA 1
ATOM 655 C C . LEU A 1 87 ? 16.042 -2.422 -12.414 1.00 97.75 87 LEU A C 1
ATOM 657 O O . LEU A 1 87 ? 15.245 -2.619 -11.508 1.00 97.75 87 LEU A O 1
ATOM 661 N N . TRP A 1 88 ? 15.645 -2.096 -13.644 1.00 97.88 88 TRP A N 1
ATOM 662 C CA . TRP A 1 88 ? 14.236 -1.946 -14.006 1.00 97.88 88 TRP A CA 1
ATOM 663 C C . TRP A 1 88 ? 13.449 -3.250 -13.858 1.00 97.88 88 TRP A C 1
ATOM 665 O O . TRP A 1 88 ? 12.352 -3.220 -13.312 1.00 97.88 88 TRP A O 1
ATOM 675 N N . HIS A 1 89 ? 14.010 -4.396 -14.260 1.00 97.62 89 HIS A N 1
ATOM 676 C CA . HIS A 1 89 ? 13.354 -5.689 -14.031 1.00 97.62 89 HIS A CA 1
ATOM 677 C C . HIS A 1 89 ? 13.207 -6.004 -12.537 1.00 97.62 89 HIS A C 1
ATOM 679 O O . HIS A 1 89 ? 12.124 -6.389 -12.107 1.00 97.62 89 HIS A O 1
ATOM 685 N N . GLN A 1 90 ? 14.253 -5.772 -11.734 1.00 97.75 90 GLN A N 1
ATOM 686 C CA . GLN A 1 90 ? 14.172 -5.945 -10.275 1.00 97.75 90 GLN A CA 1
ATOM 687 C C . GLN A 1 90 ? 13.103 -5.032 -9.666 1.00 97.75 90 GLN A C 1
ATOM 689 O O . GLN A 1 90 ? 12.316 -5.456 -8.824 1.00 97.75 90 GLN A O 1
ATOM 694 N N . TRP A 1 91 ? 13.047 -3.776 -10.116 1.00 98.00 91 TRP A N 1
ATOM 695 C CA . TRP A 1 91 ? 12.021 -2.837 -9.683 1.00 98.00 91 TRP A CA 1
ATOM 696 C C . TRP A 1 91 ? 10.623 -3.322 -10.066 1.00 98.00 91 TRP A C 1
ATOM 698 O O . TRP A 1 91 ? 9.717 -3.266 -9.242 1.00 98.00 91 TRP A O 1
ATOM 708 N N . GLN A 1 92 ? 10.439 -3.826 -11.288 1.00 97.31 92 GLN A N 1
ATOM 709 C CA . GLN A 1 92 ? 9.154 -4.333 -11.756 1.00 97.31 92 GLN A CA 1
ATOM 710 C C . GLN A 1 92 ? 8.673 -5.515 -10.906 1.00 97.31 92 GLN A C 1
ATOM 712 O O . GLN A 1 92 ? 7.499 -5.560 -10.544 1.00 97.31 92 GLN A O 1
ATOM 717 N N . GLU A 1 93 ? 9.564 -6.444 -10.560 1.00 97.56 93 GLU A N 1
ATOM 718 C CA . GLU A 1 93 ? 9.262 -7.570 -9.670 1.00 97.56 93 GLU A CA 1
ATOM 719 C C . GLU A 1 93 ? 8.844 -7.092 -8.274 1.00 97.56 93 GLU A C 1
ATOM 721 O O . GLU A 1 93 ? 7.799 -7.513 -7.771 1.00 97.56 93 GLU A O 1
ATOM 726 N N . ALA A 1 94 ? 9.601 -6.168 -7.676 1.00 96.69 94 ALA A N 1
ATOM 727 C CA . ALA A 1 94 ? 9.267 -5.584 -6.376 1.00 96.69 94 ALA A CA 1
ATOM 728 C C . ALA A 1 94 ? 7.928 -4.824 -6.419 1.00 96.69 94 ALA A C 1
ATOM 730 O O . ALA A 1 94 ? 7.067 -5.029 -5.569 1.00 96.69 94 ALA A O 1
ATOM 731 N N . HIS A 1 95 ? 7.700 -4.013 -7.455 1.00 94.25 95 HIS A N 1
ATOM 732 C CA . HIS A 1 95 ? 6.483 -3.217 -7.627 1.00 94.25 95 HIS A CA 1
ATOM 733 C C . HIS A 1 95 ? 5.237 -4.084 -7.882 1.00 94.25 95 HIS A C 1
ATOM 735 O O . HIS A 1 95 ? 4.146 -3.763 -7.410 1.00 94.25 95 HIS A O 1
ATOM 741 N N . LEU A 1 96 ? 5.367 -5.195 -8.614 1.00 95.12 96 LEU A N 1
ATOM 742 C CA . LEU A 1 96 ? 4.280 -6.167 -8.775 1.00 95.12 96 LEU A CA 1
ATOM 743 C C . LEU A 1 96 ? 4.012 -6.938 -7.480 1.00 95.12 96 LEU A C 1
ATOM 745 O O . LEU A 1 96 ? 2.850 -7.165 -7.148 1.00 95.12 96 LEU A O 1
ATOM 749 N N . SER A 1 97 ? 5.063 -7.297 -6.740 1.00 95.25 97 SER A N 1
ATOM 750 C CA . SER A 1 97 ? 4.929 -7.949 -5.432 1.00 95.25 97 SER A CA 1
ATOM 751 C C . SER A 1 97 ? 4.207 -7.037 -4.440 1.00 95.25 97 SER A C 1
ATOM 753 O O . SER A 1 97 ? 3.240 -7.466 -3.820 1.00 95.25 97 SER A O 1
ATOM 755 N N . MET A 1 98 ? 4.589 -5.757 -4.377 1.00 93.81 98 MET A N 1
ATOM 756 C CA . MET A 1 98 ? 3.913 -4.726 -3.583 1.00 93.81 98 MET A CA 1
ATOM 757 C C . MET A 1 98 ? 2.417 -4.659 -3.904 1.00 93.81 98 MET A C 1
ATOM 759 O O . MET A 1 98 ? 1.602 -4.747 -2.995 1.00 93.81 98 MET A O 1
ATOM 763 N N . LYS A 1 99 ? 2.039 -4.579 -5.188 1.00 92.56 99 LYS A N 1
ATOM 764 C CA . LYS A 1 99 ? 0.623 -4.575 -5.601 1.00 92.56 99 LYS A CA 1
ATOM 765 C C . LYS A 1 99 ? -0.126 -5.826 -5.150 1.00 92.56 99 LYS A C 1
ATOM 767 O O . LYS A 1 99 ? -1.211 -5.717 -4.596 1.00 92.56 99 LYS A O 1
ATOM 772 N N . GLY A 1 100 ? 0.465 -7.005 -5.352 1.00 94.44 100 GLY A N 1
ATOM 773 C CA . GLY A 1 100 ? -0.146 -8.262 -4.917 1.00 94.44 100 GLY A CA 1
ATOM 774 C C . GLY A 1 100 ? -0.324 -8.342 -3.398 1.00 94.44 100 GLY A C 1
ATOM 775 O O . GLY A 1 100 ? -1.337 -8.856 -2.918 1.00 94.44 100 GLY A O 1
ATOM 776 N N . HIS A 1 101 ? 0.631 -7.810 -2.632 1.00 93.56 101 HIS A N 1
ATOM 777 C CA . HIS A 1 101 ? 0.515 -7.712 -1.180 1.00 93.56 101 HIS A CA 1
ATOM 778 C C . HIS A 1 101 ? -0.552 -6.706 -0.751 1.00 93.56 101 HIS A C 1
ATOM 780 O O . HIS A 1 101 ? -1.333 -7.050 0.128 1.00 93.56 101 HIS A O 1
ATOM 786 N N . ALA A 1 102 ? -0.661 -5.552 -1.414 1.00 92.06 102 ALA A N 1
ATOM 787 C CA . ALA A 1 102 ? -1.712 -4.568 -1.155 1.00 92.06 102 ALA A CA 1
ATOM 788 C C . ALA A 1 102 ? -3.117 -5.143 -1.408 1.00 92.06 102 ALA A C 1
ATOM 790 O O . ALA A 1 102 ? -4.002 -5.022 -0.563 1.00 92.06 102 ALA A O 1
ATOM 791 N N . ASP A 1 103 ? -3.313 -5.854 -2.524 1.00 94.31 103 ASP A N 1
ATOM 792 C CA . ASP A 1 103 ? -4.583 -6.531 -2.824 1.00 94.31 103 ASP A CA 1
ATOM 793 C C . ASP A 1 103 ? -4.927 -7.576 -1.746 1.00 94.31 103 ASP A C 1
ATOM 795 O O . ASP A 1 103 ? -6.070 -7.686 -1.293 1.00 94.31 103 ASP A O 1
ATOM 799 N N . THR A 1 104 ? -3.918 -8.329 -1.297 1.00 95.69 104 THR A N 1
ATOM 800 C CA . THR A 1 104 ? -4.074 -9.331 -0.234 1.00 95.69 104 THR A CA 1
ATOM 801 C C . THR A 1 104 ? -4.404 -8.673 1.106 1.00 95.69 104 THR A C 1
ATOM 803 O O . THR A 1 104 ? -5.331 -9.111 1.785 1.00 95.69 104 THR A O 1
ATOM 806 N N . ALA A 1 105 ? -3.680 -7.619 1.487 1.00 94.25 105 ALA A N 1
ATOM 807 C CA . ALA A 1 105 ? -3.900 -6.875 2.720 1.00 94.25 105 ALA A CA 1
ATOM 808 C C . ALA A 1 105 ? -5.305 -6.268 2.744 1.00 94.25 105 ALA A C 1
ATOM 810 O O . ALA A 1 105 ? -6.015 -6.439 3.732 1.00 94.25 105 ALA A O 1
ATOM 811 N N . HIS A 1 106 ? -5.752 -5.671 1.637 1.00 94.31 106 HIS A N 1
ATOM 812 C CA . HIS A 1 106 ? -7.102 -5.129 1.514 1.00 94.31 106 HIS A CA 1
ATOM 813 C C . HIS A 1 106 ? -8.182 -6.209 1.661 1.00 94.31 106 HIS A C 1
ATOM 815 O O . HIS A 1 106 ? -9.151 -6.027 2.397 1.00 94.31 106 HIS A O 1
ATOM 821 N N . SER A 1 107 ? -8.005 -7.368 1.018 1.00 95.81 107 SER A N 1
ATOM 822 C CA . SER A 1 107 ? -8.947 -8.485 1.161 1.00 95.81 107 SER A CA 1
ATOM 823 C C . SER A 1 107 ? -9.010 -9.013 2.597 1.00 95.81 107 SER A C 1
ATOM 825 O O . SER A 1 107 ? -10.090 -9.365 3.070 1.00 95.81 107 SER A O 1
ATOM 827 N N . LEU A 1 108 ? -7.870 -9.096 3.286 1.00 95.44 108 LEU A N 1
ATOM 828 C CA . LEU A 1 108 ? -7.805 -9.543 4.679 1.00 95.44 108 LEU A CA 1
ATOM 829 C C . LEU A 1 108 ? -8.397 -8.498 5.633 1.00 95.44 108 LEU A C 1
ATOM 831 O O . LEU A 1 108 ? -9.085 -8.868 6.581 1.00 95.44 108 LEU A O 1
ATOM 835 N N . GLU A 1 109 ? -8.187 -7.207 5.371 1.00 94.19 109 GLU A N 1
ATOM 836 C CA . GLU A 1 109 ? -8.823 -6.119 6.119 1.00 94.19 109 GLU A CA 1
ATOM 837 C C . GLU A 1 109 ? -10.347 -6.199 6.009 1.00 94.19 109 GLU A C 1
ATOM 839 O O . GLU A 1 109 ? -11.043 -6.182 7.025 1.00 94.19 109 GLU A O 1
ATOM 844 N N . GLN A 1 110 ? -10.863 -6.353 4.785 1.00 94.38 110 GLN A N 1
ATOM 845 C CA . GLN A 1 110 ? -12.293 -6.520 4.546 1.00 94.38 110 GLN A CA 1
ATOM 846 C C . GLN A 1 110 ? -12.834 -7.731 5.314 1.00 94.38 110 GLN A C 1
ATOM 848 O O . GLN A 1 110 ? -13.859 -7.631 5.986 1.00 94.38 110 GLN A O 1
ATOM 853 N N . GLN A 1 111 ? -12.119 -8.857 5.279 1.00 94.94 111 GLN A N 1
ATOM 854 C CA . GLN A 1 111 ? -12.502 -10.050 6.028 1.00 94.94 111 GLN A CA 1
ATOM 855 C C . GLN A 1 111 ? -12.526 -9.806 7.549 1.00 94.94 111 GLN A C 1
ATOM 857 O O . GLN A 1 111 ? -13.419 -10.316 8.231 1.00 94.94 111 GLN A O 1
ATOM 862 N N . LEU A 1 112 ? -11.594 -9.027 8.111 1.00 93.75 112 LEU A N 1
ATOM 863 C CA . LEU A 1 112 ? -11.624 -8.666 9.538 1.00 93.75 112 LEU A CA 1
ATOM 864 C C . LEU A 1 112 ? -12.819 -7.786 9.875 1.00 93.75 112 LEU A C 1
ATOM 866 O O . LEU A 1 112 ? -13.527 -8.063 10.845 1.00 93.75 112 LEU A O 1
ATOM 870 N N . ALA A 1 113 ? -13.070 -6.765 9.058 1.00 91.56 113 ALA A N 1
ATOM 871 C CA . ALA A 1 113 ? -14.203 -5.869 9.242 1.00 91.56 113 ALA A CA 1
ATOM 872 C C . ALA A 1 113 ? -15.536 -6.633 9.179 1.00 91.56 113 ALA A C 1
ATOM 874 O O . ALA A 1 113 ? -16.415 -6.412 10.005 1.00 91.56 113 ALA A O 1
ATOM 875 N N . GLU A 1 114 ? -15.674 -7.593 8.263 1.00 93.94 114 GLU A N 1
ATOM 876 C CA . GLU A 1 114 ? -16.883 -8.417 8.139 1.00 93.94 114 GLU A CA 1
ATOM 877 C C . GLU A 1 114 ? -17.074 -9.414 9.295 1.00 93.94 114 GLU A C 1
ATOM 879 O O . GLU A 1 114 ? -18.207 -9.778 9.611 1.00 93.94 114 GLU A O 1
ATOM 884 N N . THR A 1 115 ? -15.990 -9.884 9.921 1.00 92.25 115 THR A N 1
ATOM 885 C CA . THR A 1 115 ? -16.050 -10.944 10.945 1.00 92.25 115 THR A CA 1
ATOM 886 C C . THR A 1 115 ? -16.098 -10.420 12.373 1.00 92.25 115 THR A C 1
ATOM 888 O O . THR A 1 115 ? -16.848 -10.955 13.193 1.00 92.25 115 THR A O 1
ATOM 891 N N . VAL A 1 116 ? -15.289 -9.411 12.690 1.00 92.44 116 VAL A N 1
ATOM 892 C CA . VAL A 1 116 ? -15.150 -8.874 14.051 1.00 92.44 116 VAL A CA 1
ATOM 893 C C . VAL A 1 116 ? -15.721 -7.464 14.168 1.00 92.44 116 VAL A C 1
ATOM 895 O O . VAL A 1 116 ? -16.152 -7.113 15.264 1.00 92.44 116 VAL A O 1
ATOM 898 N N . ASP A 1 117 ? -15.806 -6.722 13.058 1.00 92.31 117 ASP A N 1
ATOM 899 C CA . ASP A 1 117 ? -16.027 -5.270 13.013 1.00 92.31 117 ASP A CA 1
ATOM 900 C C . ASP A 1 117 ? -14.910 -4.479 13.717 1.00 92.31 117 ASP A C 1
ATOM 902 O O . ASP A 1 117 ? -14.124 -5.015 14.502 1.00 92.31 117 ASP A O 1
ATOM 906 N N . TYR A 1 118 ? -14.783 -3.193 13.403 1.00 88.88 118 TYR A N 1
ATOM 907 C CA . TYR A 1 118 ? -13.698 -2.374 13.930 1.00 88.88 118 TYR A CA 1
ATOM 908 C C . TYR A 1 118 ? -13.787 -2.240 15.464 1.00 88.88 118 TYR A C 1
ATOM 910 O O . TYR A 1 118 ? -14.883 -2.041 16.012 1.00 88.88 118 TYR A O 1
ATOM 918 N N . PRO A 1 119 ? -12.642 -2.285 16.183 1.00 92.81 119 PRO A N 1
ATOM 919 C CA . PRO A 1 119 ? -12.613 -2.140 17.633 1.00 92.81 119 PRO A CA 1
ATOM 920 C C . PRO A 1 119 ? -13.354 -0.888 18.101 1.00 92.81 119 PRO A C 1
ATOM 922 O O . PRO A 1 119 ? -13.015 0.242 17.750 1.00 92.81 119 PRO A O 1
ATOM 925 N N . SER A 1 120 ? -14.381 -1.105 18.913 1.00 92.69 120 SER A N 1
ATOM 926 C CA . SER A 1 120 ? -15.274 -0.054 19.389 1.00 92.69 120 SER A CA 1
ATOM 927 C C . SER A 1 120 ? -15.950 -0.443 20.703 1.00 92.69 120 SER A C 1
ATOM 929 O O . SER A 1 120 ? -16.023 -1.627 21.045 1.00 92.69 120 SER A O 1
ATOM 931 N N . ALA A 1 121 ? -16.431 0.563 21.435 1.00 94.12 121 ALA A N 1
ATOM 932 C CA . ALA A 1 121 ? -17.294 0.407 22.604 1.00 94.12 121 ALA A CA 1
ATOM 933 C C . ALA A 1 121 ? -18.588 1.204 22.429 1.00 94.12 121 ALA A C 1
ATOM 935 O O . ALA A 1 121 ? -18.561 2.340 21.941 1.00 94.12 121 ALA A O 1
ATOM 936 N N . ILE A 1 122 ? -19.710 0.627 22.857 1.00 92.62 122 ILE A N 1
ATOM 937 C CA . ILE A 1 122 ? -21.020 1.281 22.814 1.00 92.62 122 ILE A CA 1
ATOM 938 C C . ILE A 1 122 ? -21.291 1.941 24.167 1.00 92.62 122 ILE A C 1
ATOM 940 O O . ILE A 1 122 ? -21.465 1.284 25.193 1.00 92.62 122 ILE A O 1
ATOM 944 N N . ILE A 1 123 ? -21.359 3.268 24.171 1.00 92.38 123 ILE A N 1
ATOM 945 C CA . ILE A 1 123 ? -21.574 4.076 25.371 1.00 92.38 123 ILE A CA 1
ATOM 946 C C . ILE A 1 123 ? -23.042 4.496 25.434 1.00 92.38 123 ILE A C 1
ATOM 948 O O . ILE A 1 123 ? -23.547 5.131 24.511 1.00 92.38 123 ILE A O 1
ATOM 952 N N . ALA A 1 124 ? -23.723 4.177 26.536 1.00 89.69 124 ALA A N 1
ATOM 953 C CA . ALA A 1 124 ? -25.071 4.671 26.810 1.00 89.69 124 ALA A CA 1
ATOM 954 C C . ALA A 1 124 ? -25.007 6.037 27.512 1.00 89.69 124 ALA A C 1
ATOM 956 O O . ALA A 1 124 ? -24.412 6.163 28.584 1.00 89.69 124 ALA A O 1
ATOM 957 N N . LEU A 1 125 ? -25.631 7.049 26.915 1.00 85.25 125 LEU A N 1
ATOM 958 C CA . LEU A 1 125 ? -25.721 8.404 27.448 1.00 85.25 125 LEU A CA 1
ATOM 959 C C . LEU A 1 125 ? -26.916 8.558 28.401 1.00 85.25 125 LEU A C 1
ATOM 961 O O . LEU A 1 125 ? -27.892 7.808 28.357 1.00 85.25 125 LEU A O 1
ATOM 965 N N . ALA A 1 126 ? -26.873 9.591 29.247 1.00 81.56 126 ALA A N 1
ATOM 966 C CA . ALA A 1 126 ? -27.925 9.871 30.231 1.00 81.56 126 ALA A CA 1
ATOM 967 C C . ALA A 1 126 ? -29.293 10.217 29.606 1.00 81.56 126 ALA A C 1
ATOM 969 O O . ALA A 1 126 ? -30.325 10.062 30.257 1.00 81.56 126 ALA A O 1
ATOM 970 N N . ASN A 1 127 ? -29.312 10.672 28.349 1.00 81.88 127 ASN A N 1
ATOM 971 C CA . ASN A 1 127 ? -30.529 10.937 27.575 1.00 81.88 127 ASN A CA 1
ATOM 972 C C . ASN A 1 127 ? -31.144 9.662 26.953 1.00 81.88 127 ASN A C 1
ATOM 974 O O . ASN A 1 127 ? -32.190 9.750 26.313 1.00 81.88 127 ASN A O 1
ATOM 978 N N . GLY A 1 128 ? -30.521 8.493 27.148 1.00 80.50 128 GLY A N 1
ATOM 979 C CA . GLY A 1 128 ? -30.951 7.211 26.589 1.00 80.50 128 GLY A CA 1
ATOM 980 C C . GLY A 1 128 ? -30.418 6.914 25.183 1.00 80.50 128 GLY A C 1
ATOM 981 O O . GLY A 1 128 ? -30.712 5.845 24.653 1.00 80.50 128 GLY A O 1
ATOM 982 N N . GLU A 1 129 ? -29.639 7.814 24.581 1.00 87.62 129 GLU A N 1
ATOM 983 C CA . GLU A 1 129 ? -28.976 7.578 23.294 1.00 87.62 129 GLU A CA 1
ATOM 984 C C . GLU A 1 129 ? -27.707 6.733 23.466 1.00 87.62 129 GLU A C 1
ATOM 986 O O . GLU A 1 129 ? -27.089 6.709 24.532 1.00 87.62 129 GLU A O 1
ATOM 991 N N . THR A 1 130 ? -27.297 6.043 22.402 1.00 91.00 130 THR A N 1
ATOM 992 C CA . THR A 1 130 ? -26.048 5.272 22.366 1.00 91.00 130 THR A CA 1
ATOM 993 C C . THR A 1 130 ? -25.068 5.885 21.381 1.00 91.00 130 THR A C 1
ATOM 995 O O . THR A 1 130 ? -25.437 6.161 20.240 1.00 91.00 130 THR A O 1
ATOM 998 N N . VAL A 1 131 ? -23.813 6.039 21.796 1.00 92.00 131 VAL A N 1
ATOM 999 C CA . VAL A 1 131 ? -22.719 6.540 20.957 1.00 92.00 131 VAL A CA 1
ATOM 1000 C C . VAL A 1 131 ? -21.622 5.487 20.877 1.00 92.00 131 VAL A C 1
ATOM 1002 O O . VAL A 1 131 ? -21.208 4.938 21.896 1.00 92.00 131 VAL A O 1
ATOM 1005 N N . THR A 1 132 ? -21.136 5.217 19.668 1.00 93.81 132 THR A N 1
ATOM 1006 C CA . THR A 1 132 ? -20.003 4.314 19.441 1.00 93.81 132 THR A CA 1
ATOM 1007 C C . THR A 1 132 ? -18.694 5.091 19.523 1.00 93.81 132 THR A C 1
ATOM 1009 O O . THR A 1 132 ? -18.517 6.089 18.825 1.00 93.81 132 THR A O 1
ATOM 1012 N N . ALA A 1 133 ? -17.763 4.620 20.348 1.00 92.56 133 ALA A N 1
ATOM 1013 C CA . ALA A 1 133 ? -16.427 5.186 20.477 1.00 92.56 133 ALA A CA 1
ATOM 1014 C C . ALA A 1 133 ? -15.369 4.214 19.937 1.00 92.56 133 ALA A C 1
ATOM 1016 O O . ALA A 1 133 ? -15.326 3.053 20.339 1.00 92.56 133 ALA A O 1
ATOM 1017 N N . TYR A 1 134 ? -14.491 4.710 19.063 1.00 91.69 134 TYR A N 1
ATOM 1018 C CA . TYR A 1 134 ? -13.442 3.922 18.394 1.00 91.69 134 TYR A CA 1
ATOM 1019 C C . TYR A 1 134 ? -12.052 4.087 19.029 1.00 91.69 134 TYR A C 1
ATOM 1021 O O . TYR A 1 134 ? -11.047 3.648 18.478 1.00 91.69 134 TYR A O 1
ATOM 1029 N N . SER A 1 135 ? -11.958 4.749 20.185 1.00 91.44 135 SER A N 1
ATOM 1030 C CA . SER A 1 135 ? -10.701 4.873 20.924 1.00 91.44 135 SER A CA 1
ATOM 1031 C C . SER A 1 135 ? -10.937 5.139 22.407 1.00 91.44 135 SER A C 1
ATOM 1033 O O . SER A 1 135 ? -11.953 5.714 22.793 1.00 91.44 135 SER A O 1
ATOM 1035 N N . ILE A 1 136 ? -9.951 4.793 23.241 1.00 91.81 136 ILE A N 1
ATOM 1036 C CA . ILE A 1 136 ? -9.953 5.127 24.675 1.00 91.81 136 ILE A CA 1
ATOM 1037 C C . ILE A 1 136 ? -10.049 6.646 24.893 1.00 91.81 136 ILE A C 1
ATOM 1039 O O . ILE A 1 136 ? -10.745 7.101 25.796 1.00 91.81 136 ILE A O 1
ATOM 1043 N N . ALA A 1 137 ? -9.389 7.446 24.049 1.00 92.75 137 ALA A N 1
ATOM 1044 C CA . ALA A 1 137 ? -9.476 8.902 24.125 1.00 92.75 137 ALA A CA 1
ATOM 1045 C C . ALA A 1 137 ? -10.900 9.405 23.836 1.00 92.75 137 ALA A C 1
ATOM 1047 O O . ALA A 1 137 ? -11.404 10.237 24.585 1.00 92.75 137 ALA A O 1
ATOM 1048 N N . ALA A 1 138 ? -11.566 8.857 22.813 1.00 92.00 138 ALA A N 1
ATOM 1049 C CA . ALA A 1 138 ? -12.956 9.185 22.502 1.00 92.00 138 ALA A CA 1
ATOM 1050 C C . ALA A 1 138 ? -13.909 8.752 23.627 1.00 92.00 138 ALA A C 1
ATOM 1052 O O . ALA A 1 138 ? -14.811 9.503 23.979 1.00 92.00 138 ALA A O 1
ATOM 1053 N N . ILE A 1 139 ? -13.679 7.583 24.240 1.00 91.75 139 ILE A N 1
ATOM 1054 C CA . ILE A 1 139 ? -14.455 7.115 25.401 1.00 91.75 139 ILE A CA 1
ATOM 1055 C C . ILE A 1 139 ? -14.379 8.127 26.550 1.00 91.75 139 ILE A C 1
ATOM 1057 O O . ILE A 1 139 ? -15.409 8.519 27.097 1.00 91.75 139 ILE A O 1
ATOM 1061 N N . ARG A 1 140 ? -13.166 8.576 26.893 1.00 92.25 140 ARG A N 1
ATOM 1062 C CA . ARG A 1 140 ? -12.939 9.561 27.962 1.00 92.25 140 ARG A CA 1
ATOM 1063 C C . ARG A 1 140 ? -13.568 10.909 27.650 1.00 92.25 140 ARG A C 1
ATOM 1065 O O . ARG A 1 140 ? -14.158 11.513 28.535 1.00 92.25 140 ARG A O 1
ATOM 1072 N N . ASP A 1 141 ? -13.447 11.370 26.410 1.00 92.19 141 ASP A N 1
ATOM 1073 C CA . ASP A 1 141 ? -14.010 12.651 25.985 1.00 92.19 141 ASP A CA 1
ATOM 1074 C C . ASP A 1 141 ? -15.544 12.655 26.068 1.00 92.19 141 ASP A C 1
ATOM 1076 O O . ASP A 1 141 ? -16.128 13.566 26.650 1.00 92.19 141 ASP A O 1
ATOM 1080 N N . ILE A 1 142 ? -16.194 11.584 25.597 1.00 90.50 142 ILE A N 1
ATOM 1081 C CA . ILE A 1 142 ? -17.658 11.430 25.644 1.00 90.50 142 ILE A CA 1
ATOM 1082 C C . ILE A 1 142 ? -18.182 11.392 27.088 1.00 90.50 142 ILE A C 1
ATOM 1084 O O . ILE A 1 142 ? -19.266 11.904 27.367 1.00 90.50 142 ILE A O 1
ATOM 1088 N N . LEU A 1 143 ? -17.438 10.775 28.011 1.00 89.44 143 LEU A N 1
ATOM 1089 C CA . LEU A 1 143 ? -17.890 10.538 29.388 1.00 89.44 143 LEU A CA 1
ATOM 1090 C C . LEU A 1 143 ? -17.440 11.594 30.403 1.00 89.44 143 LEU A C 1
ATOM 1092 O O . LEU A 1 143 ? -17.877 11.534 31.550 1.00 89.44 143 LEU A O 1
ATOM 1096 N N . LYS A 1 144 ? -16.636 12.574 29.987 1.00 86.88 144 LYS A N 1
ATOM 1097 C CA . LYS A 1 144 ? -15.979 13.573 30.843 1.00 86.88 144 LYS A CA 1
ATOM 1098 C C . LYS A 1 144 ? -16.896 14.333 31.812 1.00 86.88 144 LYS A C 1
ATOM 1100 O O . LYS A 1 144 ? -16.465 14.709 32.892 1.00 86.88 144 LYS A O 1
ATOM 1105 N N . ASP A 1 145 ? -18.147 14.585 31.431 1.00 83.19 145 ASP A N 1
ATOM 1106 C CA . ASP A 1 145 ? -19.116 15.329 32.255 1.00 83.19 145 ASP A CA 1
ATOM 1107 C C . ASP A 1 145 ? -20.256 14.432 32.784 1.00 83.19 145 ASP A C 1
ATOM 1109 O O . ASP A 1 145 ? -21.302 14.915 33.231 1.00 83.19 145 ASP A O 1
ATOM 1113 N N . ALA A 1 146 ? -20.093 13.106 32.715 1.00 80.81 146 ALA A N 1
ATOM 1114 C CA . ALA A 1 146 ? -21.123 12.162 33.128 1.00 80.81 146 ALA A CA 1
ATOM 1115 C C . ALA A 1 146 ? -21.218 12.046 34.667 1.00 80.81 146 ALA A C 1
ATOM 1117 O O . ALA A 1 146 ? -20.202 12.007 35.360 1.00 80.81 146 ALA A O 1
ATOM 1118 N N . PRO A 1 147 ? -22.432 11.894 35.234 1.00 69.12 147 PRO A N 1
ATOM 1119 C CA . PRO A 1 147 ? -22.640 11.802 36.686 1.00 69.12 147 PRO A CA 1
ATOM 1120 C C . PRO A 1 147 ? -22.024 10.551 37.349 1.00 69.12 147 PRO A C 1
ATOM 1122 O O . PRO A 1 147 ? -21.956 10.494 38.574 1.00 69.12 147 PRO A O 1
ATOM 1125 N N . ASP A 1 148 ? -21.560 9.577 36.558 1.00 79.38 148 ASP A N 1
ATOM 1126 C CA . ASP A 1 148 ? -20.774 8.405 36.981 1.00 79.38 148 ASP A CA 1
ATOM 1127 C C . ASP A 1 148 ? -19.614 8.154 35.995 1.00 79.38 148 ASP A C 1
ATOM 1129 O O . ASP A 1 148 ? -19.382 7.033 35.536 1.00 79.38 148 ASP A O 1
ATOM 1133 N N . GLU A 1 149 ? -18.920 9.236 35.610 1.00 80.06 149 GLU A N 1
ATOM 1134 C CA . GLU A 1 149 ? -17.807 9.243 34.647 1.00 80.06 149 GLU A CA 1
ATOM 1135 C C . GLU A 1 149 ? -16.840 8.079 34.880 1.00 80.06 149 GLU A C 1
ATOM 1137 O O . GLU A 1 149 ? -16.566 7.314 33.962 1.00 80.06 149 GLU A O 1
ATOM 1142 N N . ASN A 1 150 ? -16.358 7.896 36.112 1.00 83.94 150 ASN A N 1
ATOM 1143 C CA . ASN A 1 150 ? -15.276 6.952 36.378 1.00 83.94 150 ASN A CA 1
ATOM 1144 C C . ASN A 1 150 ? -15.700 5.484 36.168 1.00 83.94 150 ASN A C 1
ATOM 1146 O O . ASN A 1 150 ? -14.952 4.700 35.584 1.00 83.94 150 ASN A O 1
ATOM 1150 N N . THR A 1 151 ? -16.908 5.102 36.599 1.00 87.75 151 THR A N 1
ATOM 1151 C CA . THR A 1 151 ? -17.421 3.732 36.421 1.00 87.75 151 THR A CA 1
ATOM 1152 C C . THR A 1 151 ? -17.832 3.480 34.971 1.00 87.75 151 THR A C 1
ATOM 1154 O O . THR A 1 151 ? -17.513 2.429 34.410 1.00 87.75 151 THR A O 1
ATOM 1157 N N . ALA A 1 152 ? -18.514 4.445 34.343 1.00 87.81 152 ALA A N 1
ATOM 1158 C CA . ALA A 1 152 ? -18.922 4.359 32.943 1.00 87.81 152 ALA A CA 1
ATOM 1159 C C . ALA A 1 152 ? -17.704 4.274 32.011 1.00 87.81 152 ALA A C 1
ATOM 1161 O O . ALA A 1 152 ? -17.688 3.454 31.092 1.00 87.81 152 ALA A O 1
ATOM 1162 N N . CYS A 1 153 ? -16.664 5.062 32.293 1.00 90.31 153 CYS A N 1
ATOM 1163 C CA . CYS A 1 153 ? -15.414 5.069 31.545 1.00 90.31 153 CYS A CA 1
ATOM 1164 C C . CYS A 1 153 ? -14.677 3.740 31.711 1.00 90.31 153 CYS A C 1
ATOM 1166 O O . CYS A 1 153 ? -14.364 3.099 30.713 1.00 90.31 153 CYS A O 1
ATOM 1168 N N . ALA A 1 154 ? -14.517 3.242 32.943 1.00 92.31 154 ALA A N 1
ATOM 1169 C CA . ALA A 1 154 ? -13.894 1.939 33.185 1.00 92.31 154 ALA A CA 1
ATOM 1170 C C . ALA A 1 154 ? -14.619 0.792 32.458 1.00 92.31 154 ALA A C 1
ATOM 1172 O O . ALA A 1 154 ? -13.976 -0.097 31.898 1.00 92.31 154 ALA A O 1
ATOM 1173 N N . LYS A 1 155 ? -15.958 0.815 32.427 1.00 92.81 155 LYS A N 1
ATOM 1174 C CA . LYS A 1 155 ? -16.756 -0.176 31.694 1.00 92.81 155 LYS A CA 1
ATOM 1175 C C . LYS A 1 155 ? -16.525 -0.086 30.183 1.00 92.81 155 LYS A C 1
ATOM 1177 O O . LYS A 1 155 ? -16.264 -1.111 29.557 1.00 92.81 155 LYS A O 1
ATOM 1182 N N . ALA A 1 156 ? -16.622 1.109 29.605 1.00 93.31 156 ALA A N 1
ATOM 1183 C CA . ALA A 1 156 ? -16.453 1.313 28.168 1.00 93.31 156 ALA A CA 1
ATOM 1184 C C . ALA A 1 156 ? -15.014 1.014 27.710 1.00 93.31 156 ALA A C 1
ATOM 1186 O O . ALA A 1 156 ? -14.817 0.374 26.681 1.00 93.31 156 ALA A O 1
ATOM 1187 N N . GLU A 1 157 ? -14.003 1.395 28.494 1.00 94.62 157 GLU A N 1
ATOM 1188 C CA . GLU A 1 157 ? -12.603 1.041 28.234 1.00 94.62 157 GLU A CA 1
ATOM 1189 C C . GLU A 1 157 ? -12.381 -0.477 28.276 1.00 94.62 157 GLU A C 1
ATOM 1191 O O . GLU A 1 157 ? -11.668 -1.020 27.427 1.00 94.62 157 GLU A O 1
ATOM 1196 N N . ALA A 1 158 ? -13.006 -1.184 29.224 1.00 95.62 158 ALA A N 1
ATOM 1197 C CA . ALA A 1 158 ? -12.936 -2.641 29.297 1.00 95.62 158 ALA A CA 1
ATOM 1198 C C . ALA A 1 158 ? -13.613 -3.312 28.090 1.00 95.62 158 ALA A C 1
ATOM 1200 O O . ALA A 1 158 ? -13.059 -4.259 27.531 1.00 95.62 158 ALA A O 1
ATOM 1201 N N . GLU A 1 159 ? -14.770 -2.807 27.654 1.00 94.94 159 GLU A N 1
ATOM 1202 C CA . GLU A 1 159 ? -15.462 -3.276 26.448 1.00 94.94 159 GLU A CA 1
ATOM 1203 C C . GLU A 1 159 ? -14.609 -3.064 25.192 1.00 94.94 159 GLU A C 1
ATOM 1205 O O . GLU A 1 159 ? -14.386 -4.010 24.435 1.00 94.94 159 GLU A O 1
ATOM 1210 N N . PHE A 1 160 ? -14.052 -1.862 25.023 1.00 95.38 160 PHE A N 1
ATOM 1211 C CA . PHE A 1 160 ? -13.144 -1.542 23.924 1.00 95.38 160 PHE A CA 1
ATOM 1212 C C . PHE A 1 160 ? -11.914 -2.450 23.929 1.00 95.38 160 PHE A C 1
ATOM 1214 O O . PHE A 1 160 ? -11.538 -2.994 22.895 1.00 95.38 160 PHE A O 1
ATOM 1221 N N . THR A 1 161 ? -11.307 -2.668 25.097 1.00 95.88 161 THR A N 1
ATOM 1222 C CA . THR A 1 161 ? -10.130 -3.536 25.245 1.00 95.88 161 THR A CA 1
ATOM 1223 C C . THR A 1 161 ? -10.461 -4.986 24.896 1.00 95.88 161 THR A C 1
ATOM 1225 O O . THR A 1 161 ? -9.695 -5.642 24.190 1.00 95.88 161 THR A O 1
ATOM 1228 N N . ALA A 1 162 ? -11.618 -5.488 25.334 1.00 95.88 162 ALA A N 1
ATOM 1229 C CA . ALA A 1 162 ? -12.084 -6.825 24.980 1.00 95.88 162 ALA A CA 1
ATOM 1230 C C . ALA A 1 162 ? -12.354 -6.952 23.473 1.00 95.88 162 ALA A C 1
ATOM 1232 O O . ALA A 1 162 ? -12.049 -7.985 22.877 1.00 95.88 162 ALA A O 1
ATOM 1233 N N . HIS A 1 163 ? -12.898 -5.908 22.842 1.00 94.81 163 HIS A N 1
ATOM 1234 C CA . HIS A 1 163 ? -13.088 -5.871 21.396 1.00 94.81 163 HIS A CA 1
ATOM 1235 C C . HIS A 1 163 ? -11.749 -5.860 20.654 1.00 94.81 163 HIS A C 1
ATOM 1237 O O . HIS A 1 163 ? -11.523 -6.691 19.777 1.00 94.81 163 HIS A O 1
ATOM 1243 N N . LYS A 1 164 ? -10.820 -5.001 21.073 1.00 94.31 164 LYS A N 1
ATOM 1244 C CA . LYS A 1 164 ? -9.472 -4.935 20.513 1.00 94.31 164 LYS A CA 1
ATOM 1245 C C . LYS A 1 164 ? -8.763 -6.287 20.590 1.00 94.31 164 LYS A C 1
ATOM 1247 O O . LYS A 1 164 ? -8.182 -6.716 19.605 1.00 94.31 164 LYS A O 1
ATOM 1252 N N . LEU A 1 165 ? -8.874 -6.999 21.712 1.00 95.81 165 LEU A N 1
ATOM 1253 C CA . LEU A 1 165 ? -8.274 -8.326 21.857 1.00 95.81 165 LEU A CA 1
ATOM 1254 C C . LEU A 1 165 ? -8.876 -9.354 20.883 1.00 9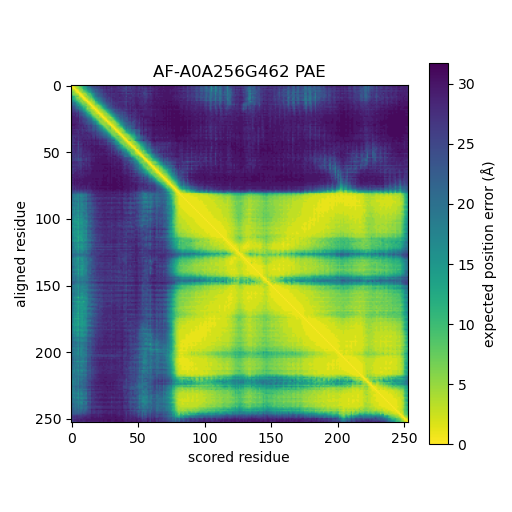5.81 165 LEU A C 1
ATOM 1256 O O . LEU A 1 165 ? -8.134 -10.166 20.333 1.00 95.81 165 LEU A O 1
ATOM 1260 N N . ARG A 1 166 ? -10.197 -9.311 20.642 1.00 95.50 166 ARG A N 1
ATOM 1261 C CA . ARG A 1 166 ? -10.855 -10.152 19.623 1.00 95.50 166 ARG A CA 1
ATOM 1262 C C . ARG A 1 166 ? -10.341 -9.837 18.218 1.00 95.50 166 ARG A C 1
ATOM 1264 O O . ARG A 1 166 ? -10.050 -10.763 17.470 1.00 95.50 166 ARG A O 1
ATOM 1271 N N . TRP A 1 167 ? -10.184 -8.556 17.889 1.00 94.69 167 TRP A N 1
ATOM 1272 C CA . TRP A 1 167 ? -9.626 -8.117 16.608 1.00 94.69 167 TRP A CA 1
ATOM 1273 C C . TRP A 1 167 ? -8.177 -8.571 16.432 1.00 94.69 167 TRP A C 1
ATOM 1275 O O . TRP A 1 167 ? -7.845 -9.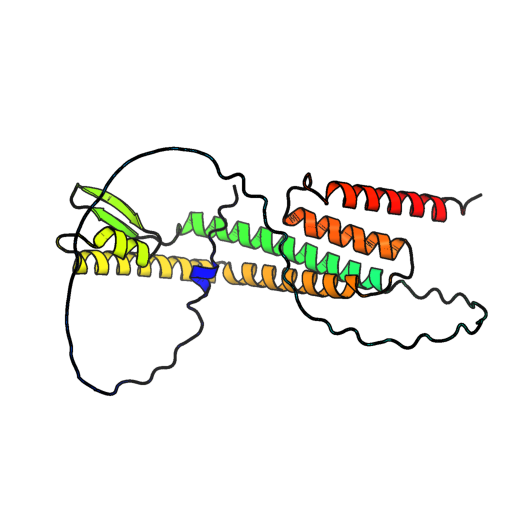211 15.444 1.00 94.69 167 TRP A O 1
ATOM 1285 N N . GLU A 1 168 ? -7.327 -8.318 17.429 1.00 93.50 168 GLU A N 1
ATOM 1286 C CA . GLU A 1 168 ? -5.924 -8.741 17.445 1.00 93.50 168 GLU A CA 1
ATOM 1287 C C . GLU A 1 168 ? -5.778 -10.270 17.368 1.00 93.50 168 GLU A C 1
ATOM 1289 O O . GLU A 1 168 ? -4.807 -10.794 16.828 1.00 93.50 168 GLU A O 1
ATOM 1294 N N . GLN A 1 169 ? -6.721 -11.028 17.927 1.00 95.62 169 GLN A N 1
ATOM 1295 C CA . GLN A 1 169 ? -6.737 -12.475 17.757 1.00 95.62 169 GLN A CA 1
ATOM 1296 C C . GLN A 1 169 ? -7.091 -12.865 16.318 1.00 95.62 169 GLN A C 1
ATOM 1298 O O . GLN A 1 169 ? -6.357 -13.648 15.718 1.00 95.62 169 GLN A O 1
ATOM 1303 N N . ALA A 1 170 ? -8.167 -12.309 15.763 1.00 94.50 170 ALA A N 1
ATOM 1304 C CA . ALA A 1 170 ? -8.608 -12.618 14.406 1.00 94.50 170 ALA A CA 1
ATOM 1305 C C . ALA A 1 170 ? -7.561 -12.222 13.353 1.00 94.50 170 ALA A C 1
ATOM 1307 O O . ALA A 1 170 ? -7.280 -12.993 12.439 1.00 94.50 170 ALA A O 1
ATOM 1308 N N . GLU A 1 171 ? -6.917 -11.064 13.510 1.00 94.75 171 GLU A N 1
ATOM 1309 C CA . GLU A 1 171 ? -5.893 -10.587 12.574 1.00 94.75 171 GLU A CA 1
ATOM 1310 C C . GLU A 1 171 ? -4.645 -11.482 12.582 1.00 94.75 171 GLU A C 1
ATOM 1312 O O . GLU A 1 171 ? -4.095 -11.773 11.518 1.00 94.75 171 GLU A O 1
ATOM 1317 N N . ARG A 1 172 ? -4.270 -12.037 13.748 1.00 93.38 172 ARG A N 1
ATOM 1318 C CA . ARG A 1 172 ? -3.218 -13.064 13.857 1.00 93.38 172 ARG A CA 1
ATOM 1319 C C . ARG A 1 172 ? -3.601 -14.388 13.204 1.00 93.38 172 ARG A C 1
ATOM 1321 O O . ARG A 1 172 ? -2.729 -15.049 12.647 1.00 93.38 172 ARG A O 1
ATOM 1328 N N . GLU A 1 173 ? -4.865 -14.791 13.296 1.00 94.62 173 GLU A N 1
ATOM 1329 C CA . GLU A 1 173 ? -5.352 -16.043 12.705 1.00 94.62 173 GLU A CA 1
ATOM 1330 C C . GLU A 1 173 ? -5.355 -15.988 11.174 1.00 94.62 173 GLU A C 1
ATOM 1332 O O . GLU A 1 173 ? -4.991 -16.973 10.531 1.00 94.62 173 GLU A O 1
ATOM 1337 N N . ILE A 1 174 ? -5.709 -14.840 10.588 1.00 93.56 174 ILE A N 1
ATOM 1338 C CA . ILE A 1 174 ? -5.756 -14.674 9.127 1.00 93.56 174 ILE A CA 1
ATOM 1339 C C . ILE A 1 174 ? -4.468 -14.091 8.527 1.00 93.56 174 ILE A C 1
ATOM 1341 O O . ILE A 1 174 ? -4.293 -14.106 7.312 1.00 93.56 174 ILE A O 1
ATOM 1345 N N . GLY A 1 175 ? -3.559 -13.578 9.361 1.00 94.25 175 GLY A N 1
ATOM 1346 C CA . GLY A 1 175 ? -2.259 -13.056 8.938 1.00 94.25 175 GLY A CA 1
ATOM 1347 C C . GLY A 1 175 ? -2.288 -11.649 8.335 1.00 94.25 175 GLY A C 1
ATOM 1348 O O . GLY A 1 175 ? -1.403 -11.323 7.544 1.00 94.25 175 GLY A O 1
ATOM 1349 N N . TYR A 1 176 ? -3.252 -10.804 8.710 1.00 93.25 176 TYR A N 1
ATOM 1350 C CA . TYR A 1 176 ? -3.393 -9.447 8.160 1.00 93.25 176 TYR A CA 1
ATOM 1351 C C . TYR A 1 176 ? -2.132 -8.594 8.356 1.00 93.25 176 TYR A C 1
ATOM 1353 O O . TYR A 1 176 ? -1.541 -8.146 7.372 1.00 93.25 176 TYR A O 1
ATOM 1361 N N . SER A 1 177 ? -1.633 -8.454 9.591 1.00 92.19 177 SER A N 1
ATOM 1362 C CA . SER A 1 177 ? -0.402 -7.684 9.847 1.00 92.19 177 SER A CA 1
ATOM 1363 C C . SER A 1 177 ? 0.821 -8.221 9.095 1.00 92.19 177 SER A C 1
ATOM 1365 O O . SER A 1 177 ? 1.735 -7.467 8.763 1.00 92.19 177 SER A O 1
ATOM 1367 N N . ALA A 1 178 ? 0.870 -9.528 8.809 1.00 94.94 178 ALA A N 1
ATOM 1368 C CA . ALA A 1 178 ? 1.958 -10.105 8.025 1.00 94.94 178 ALA A CA 1
ATOM 1369 C C . ALA A 1 178 ? 1.873 -9.701 6.544 1.00 94.94 178 ALA A C 1
ATOM 1371 O O . ALA A 1 178 ? 2.913 -9.427 5.947 1.00 94.94 178 ALA A O 1
ATOM 1372 N N . ALA A 1 179 ? 0.665 -9.626 5.976 1.00 94.12 179 ALA A N 1
ATOM 1373 C CA . ALA A 1 179 ? 0.443 -9.142 4.615 1.00 94.12 179 ALA A CA 1
ATOM 1374 C C . ALA A 1 179 ? 0.793 -7.652 4.477 1.00 94.12 179 ALA A C 1
ATOM 1376 O O . ALA A 1 179 ? 1.523 -7.295 3.556 1.00 94.12 179 ALA A O 1
ATOM 1377 N N . VAL A 1 180 ? 0.376 -6.820 5.438 1.00 92.94 180 VAL A N 1
ATOM 1378 C CA . VAL A 1 180 ? 0.732 -5.388 5.492 1.00 92.94 180 VAL A CA 1
ATOM 1379 C C . VAL A 1 180 ? 2.248 -5.201 5.577 1.00 92.94 180 VAL A C 1
ATOM 1381 O O . VAL A 1 180 ? 2.832 -4.397 4.856 1.00 92.94 180 VAL A O 1
ATOM 1384 N N . ARG A 1 181 ? 2.938 -5.992 6.408 1.00 96.62 181 ARG A N 1
ATOM 1385 C CA . ARG A 1 181 ? 4.405 -5.943 6.467 1.00 96.62 181 ARG A CA 1
ATOM 1386 C C . ARG A 1 181 ? 5.054 -6.333 5.135 1.00 96.62 181 ARG A C 1
ATOM 1388 O O . ARG A 1 181 ? 5.991 -5.663 4.719 1.00 96.62 181 ARG A O 1
ATOM 1395 N N . ALA A 1 182 ? 4.571 -7.384 4.474 1.00 94.94 182 ALA A N 1
ATOM 1396 C CA . ALA A 1 182 ? 5.100 -7.803 3.175 1.00 94.94 182 ALA A CA 1
ATOM 1397 C C . ALA A 1 182 ? 4.876 -6.738 2.084 1.00 94.94 182 ALA A C 1
ATOM 1399 O O . ALA A 1 182 ? 5.749 -6.524 1.243 1.00 94.94 182 ALA A O 1
ATOM 1400 N N . GLU A 1 183 ? 3.740 -6.036 2.123 1.00 95.00 183 GLU A N 1
ATOM 1401 C CA . GLU A 1 183 ? 3.474 -4.873 1.272 1.00 95.00 183 GLU A CA 1
ATOM 1402 C C . GLU A 1 183 ? 4.521 -3.777 1.486 1.00 95.00 183 GLU A C 1
ATOM 1404 O O . GLU A 1 183 ? 5.161 -3.352 0.522 1.00 95.00 183 GLU A O 1
ATOM 1409 N N . HIS A 1 184 ? 4.750 -3.370 2.740 1.00 94.31 184 HIS A N 1
ATOM 1410 C CA . HIS A 1 184 ? 5.747 -2.352 3.075 1.00 94.31 184 HIS A CA 1
ATOM 1411 C C . HIS A 1 184 ? 7.166 -2.762 2.675 1.00 94.31 184 HIS A C 1
ATOM 1413 O O . HIS A 1 184 ? 7.882 -1.963 2.080 1.00 94.31 184 HIS A O 1
ATOM 1419 N N . GLU A 1 185 ? 7.570 -4.006 2.939 1.00 97.06 185 GLU A N 1
ATOM 1420 C CA . GLU A 1 185 ? 8.893 -4.514 2.557 1.00 97.06 185 GLU A CA 1
ATOM 1421 C C . GLU A 1 185 ? 9.096 -4.477 1.032 1.00 97.06 185 GLU A C 1
ATOM 1423 O O . GLU A 1 185 ? 10.156 -4.065 0.550 1.00 97.06 185 GLU A O 1
ATOM 1428 N N . ALA A 1 186 ? 8.074 -4.847 0.254 1.00 94.88 186 ALA A N 1
ATOM 1429 C CA . ALA A 1 186 ? 8.124 -4.770 -1.204 1.00 94.88 186 ALA A CA 1
ATOM 1430 C C . ALA A 1 186 ? 8.125 -3.317 -1.719 1.00 94.88 186 ALA A C 1
ATOM 1432 O O . ALA A 1 186 ? 8.837 -3.010 -2.679 1.00 94.88 186 ALA A O 1
ATOM 1433 N N . ALA A 1 187 ? 7.375 -2.417 -1.075 1.00 93.69 187 ALA A N 1
ATOM 1434 C CA . ALA A 1 187 ? 7.357 -0.988 -1.392 1.00 93.69 187 ALA A CA 1
ATOM 1435 C C . ALA A 1 187 ? 8.708 -0.311 -1.102 1.00 93.69 187 ALA A C 1
ATOM 1437 O O . ALA A 1 187 ? 9.215 0.468 -1.920 1.00 93.69 187 ALA A O 1
ATOM 1438 N N . ASP A 1 188 ? 9.325 -0.642 0.032 1.00 96.69 188 ASP A N 1
ATOM 1439 C CA . ASP A 1 188 ? 10.652 -0.165 0.420 1.00 96.69 188 ASP A CA 1
ATOM 1440 C C . ASP A 1 188 ? 11.715 -0.643 -0.570 1.00 96.69 188 ASP A C 1
ATOM 1442 O O . ASP A 1 188 ? 12.564 0.144 -1.005 1.00 96.69 188 ASP A O 1
ATOM 1446 N N . GLU A 1 189 ? 11.648 -1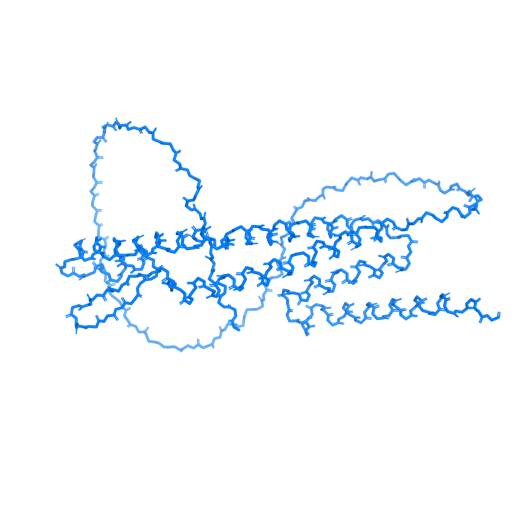.907 -0.992 1.00 97.38 189 GLU A N 1
ATOM 1447 C CA . GLU A 1 189 ? 12.566 -2.454 -1.988 1.00 97.38 189 GLU A CA 1
ATOM 1448 C C . GLU A 1 189 ? 12.382 -1.792 -3.360 1.00 97.38 189 GLU A C 1
ATOM 1450 O O . GLU A 1 189 ? 13.363 -1.353 -3.970 1.00 97.38 189 GLU A O 1
ATOM 1455 N N . ALA A 1 190 ? 11.140 -1.623 -3.826 1.00 95.75 190 ALA A N 1
ATOM 1456 C CA . ALA A 1 190 ? 10.851 -0.893 -5.061 1.00 95.75 190 ALA A CA 1
ATOM 1457 C C . ALA A 1 190 ? 11.402 0.545 -4.995 1.00 95.75 190 ALA A C 1
ATOM 1459 O O . ALA A 1 190 ? 12.104 0.997 -5.906 1.00 95.75 190 ALA A O 1
ATOM 1460 N N . THR A 1 191 ? 11.187 1.241 -3.879 1.00 95.81 191 THR A N 1
ATOM 1461 C CA . THR A 1 191 ? 11.716 2.591 -3.636 1.00 95.81 191 THR A CA 1
ATOM 1462 C C . THR A 1 191 ? 13.243 2.613 -3.649 1.00 95.81 191 THR A C 1
ATOM 1464 O O . THR A 1 191 ? 13.864 3.493 -4.259 1.00 95.81 191 THR A O 1
ATOM 1467 N N . ARG A 1 192 ? 13.891 1.643 -3.000 1.00 98.06 192 ARG A N 1
ATOM 1468 C CA . ARG A 1 192 ? 15.352 1.515 -2.988 1.00 98.06 192 ARG A CA 1
ATOM 1469 C C . ARG A 1 192 ? 15.889 1.357 -4.407 1.00 98.06 192 ARG A C 1
ATOM 1471 O O . ARG A 1 192 ? 16.834 2.061 -4.774 1.00 98.06 192 ARG A O 1
ATOM 1478 N N . ILE A 1 193 ? 15.284 0.488 -5.214 1.00 98.12 193 ILE A N 1
ATOM 1479 C CA . ILE A 1 193 ? 15.713 0.251 -6.596 1.00 98.12 193 ILE A CA 1
ATOM 1480 C C . ILE A 1 193 ? 15.490 1.498 -7.459 1.00 98.12 193 ILE A C 1
ATOM 1482 O O . ILE A 1 193 ? 16.412 1.882 -8.180 1.00 98.12 193 ILE A O 1
ATOM 1486 N N . LEU A 1 194 ? 14.356 2.200 -7.335 1.00 96.19 194 LEU A N 1
ATOM 1487 C CA . LEU A 1 194 ? 14.115 3.472 -8.040 1.00 96.19 194 LEU A CA 1
ATOM 1488 C C . LEU A 1 194 ? 15.197 4.511 -7.749 1.00 96.19 194 LEU A C 1
ATOM 1490 O O . LEU A 1 194 ? 15.702 5.162 -8.665 1.00 96.19 194 LEU A O 1
ATOM 1494 N N . ASN A 1 195 ? 15.593 4.646 -6.483 1.00 96.69 195 ASN A N 1
ATOM 1495 C CA . ASN A 1 195 ? 16.647 5.576 -6.087 1.00 96.69 195 ASN A CA 1
ATOM 1496 C C . ASN A 1 195 ? 18.000 5.210 -6.718 1.00 96.69 195 ASN A C 1
ATOM 1498 O O . ASN A 1 195 ? 18.723 6.091 -7.189 1.00 96.69 195 ASN A O 1
ATOM 1502 N N . VAL A 1 196 ? 18.333 3.917 -6.785 1.00 97.88 196 VAL A N 1
ATOM 1503 C CA . VAL A 1 196 ? 19.548 3.439 -7.468 1.00 97.88 196 VAL A CA 1
ATOM 1504 C C . VAL A 1 196 ? 19.452 3.667 -8.979 1.00 97.88 196 VAL A C 1
ATOM 1506 O O . VAL A 1 196 ? 20.406 4.155 -9.592 1.00 97.88 196 VAL A O 1
ATOM 1509 N N . MET A 1 197 ? 18.302 3.383 -9.595 1.00 97.25 197 MET A N 1
ATOM 1510 C CA . MET A 1 197 ? 18.053 3.646 -11.015 1.00 97.25 197 MET A CA 1
ATOM 1511 C C . MET A 1 197 ? 18.231 5.125 -11.347 1.00 97.25 197 MET A C 1
ATOM 1513 O O . MET A 1 197 ? 18.871 5.444 -12.347 1.00 97.25 197 MET A O 1
ATOM 1517 N N . ALA A 1 198 ? 17.721 6.034 -10.512 1.00 95.00 198 ALA A N 1
ATOM 1518 C CA . ALA A 1 198 ? 17.794 7.474 -10.744 1.00 95.00 198 ALA A CA 1
ATOM 1519 C C . ALA A 1 198 ? 19.240 7.946 -10.973 1.00 95.00 198 ALA A C 1
ATOM 1521 O O . ALA A 1 198 ? 19.503 8.648 -11.953 1.00 95.00 198 ALA A O 1
ATOM 1522 N N . ILE A 1 199 ? 20.183 7.484 -10.146 1.00 96.75 199 ILE A N 1
ATOM 1523 C CA . ILE A 1 199 ? 21.603 7.868 -10.218 1.00 96.75 199 ILE A CA 1
ATOM 1524 C C . ILE A 1 199 ? 22.445 7.008 -11.174 1.00 96.75 199 ILE A C 1
ATOM 1526 O O . ILE A 1 199 ? 23.566 7.386 -11.511 1.00 96.7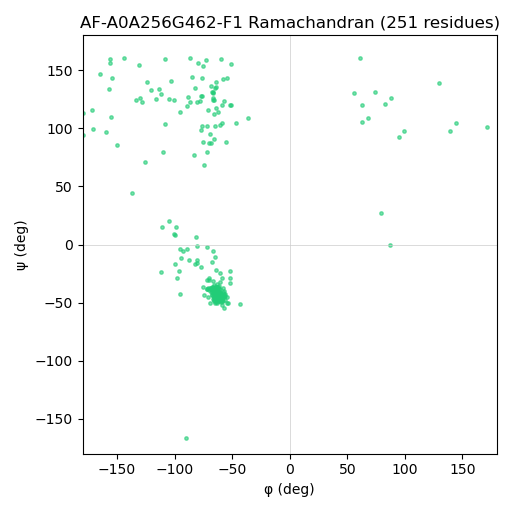5 199 ILE A O 1
ATOM 1530 N N . THR A 1 200 ? 21.932 5.864 -11.630 1.00 96.88 200 THR A N 1
ATOM 1531 C CA . THR A 1 200 ? 22.650 4.975 -12.556 1.00 96.88 200 THR A CA 1
ATOM 1532 C C . THR A 1 200 ? 22.593 5.530 -13.975 1.00 96.88 200 THR A C 1
ATOM 1534 O O . THR A 1 200 ? 21.512 5.747 -14.509 1.00 96.88 200 THR A O 1
ATOM 1537 N N . TYR A 1 201 ? 23.730 5.764 -14.626 1.00 94.75 201 TYR A N 1
ATOM 1538 C CA . TYR A 1 201 ? 23.746 6.276 -16.001 1.00 94.75 201 TYR A CA 1
ATOM 1539 C C . TYR A 1 201 ? 23.175 5.252 -17.003 1.00 94.75 201 TYR A C 1
ATOM 1541 O O . TYR A 1 201 ? 23.657 4.121 -17.067 1.00 94.75 201 TYR A O 1
ATOM 1549 N N . SER A 1 202 ? 22.181 5.660 -17.804 1.00 93.88 202 SER A N 1
ATOM 1550 C CA . SER A 1 202 ? 21.634 4.846 -18.901 1.00 93.88 202 SER A CA 1
ATOM 1551 C C . SER A 1 202 ? 22.580 4.883 -20.099 1.00 93.88 202 SER A C 1
ATOM 1553 O O . SER A 1 202 ? 22.938 5.960 -20.573 1.00 93.88 202 SER A O 1
ATOM 1555 N N . LYS A 1 203 ? 22.955 3.716 -20.624 1.00 92.88 203 LYS A N 1
ATOM 1556 C CA . LYS A 1 203 ? 23.833 3.591 -21.805 1.00 92.88 203 LYS A CA 1
ATOM 1557 C C . LYS A 1 203 ? 23.055 3.479 -23.120 1.00 92.88 203 LYS A C 1
ATOM 1559 O O . LYS A 1 203 ? 23.658 3.440 -24.190 1.00 92.88 203 LYS A O 1
ATOM 1564 N N . SER A 1 204 ? 21.729 3.392 -23.047 1.00 91.06 204 SER A N 1
ATOM 1565 C CA . SER A 1 204 ? 20.848 3.155 -24.187 1.00 91.06 204 SER A CA 1
ATOM 1566 C C . SER A 1 204 ? 19.525 3.913 -24.069 1.00 91.06 204 SER A C 1
ATOM 1568 O O . SER A 1 204 ? 19.095 4.284 -22.975 1.00 91.06 204 SER A O 1
ATOM 1570 N N . LEU A 1 205 ? 18.838 4.082 -25.205 1.00 91.25 205 LEU A N 1
ATOM 1571 C CA . LEU A 1 205 ? 17.482 4.638 -25.235 1.00 91.25 205 LEU A CA 1
ATOM 1572 C C . LEU A 1 205 ? 16.484 3.742 -24.484 1.00 91.25 205 LEU A C 1
ATOM 1574 O O . LEU A 1 205 ? 15.609 4.257 -23.800 1.00 91.25 205 LEU A O 1
ATOM 1578 N N . ALA A 1 206 ? 16.678 2.419 -24.526 1.00 92.75 206 ALA A N 1
ATOM 1579 C CA . ALA A 1 206 ? 15.895 1.470 -23.736 1.00 92.75 206 ALA A CA 1
ATOM 1580 C C . ALA A 1 206 ? 16.084 1.682 -22.221 1.00 92.75 206 ALA A C 1
ATOM 1582 O O . ALA A 1 206 ? 15.133 1.575 -21.458 1.00 92.75 206 ALA A O 1
ATOM 1583 N N . GLY A 1 207 ? 17.291 2.035 -21.770 1.00 94.69 207 GLY A N 1
ATOM 1584 C CA . GLY A 1 207 ? 17.538 2.391 -20.372 1.00 94.69 207 GLY A CA 1
ATOM 1585 C C . GLY A 1 207 ? 16.907 3.726 -19.968 1.00 94.69 207 GLY A C 1
ATOM 1586 O O . GLY A 1 207 ? 16.541 3.903 -18.810 1.00 94.69 207 GLY A O 1
ATOM 1587 N N . VAL A 1 208 ? 16.772 4.688 -20.887 1.00 94.88 208 VAL A N 1
ATOM 1588 C CA . VAL A 1 208 ? 16.027 5.938 -20.629 1.00 94.88 208 VAL A CA 1
ATOM 1589 C C . VAL A 1 208 ? 14.526 5.657 -20.541 1.00 94.88 208 VAL A C 1
ATOM 1591 O O . VAL A 1 208 ? 13.878 6.114 -19.601 1.00 94.88 208 VAL A O 1
ATOM 1594 N N . GLU A 1 209 ? 14.001 4.862 -21.474 1.00 95.12 209 GLU A N 1
ATOM 1595 C CA . GLU A 1 209 ? 12.618 4.372 -21.479 1.00 95.12 209 GLU A CA 1
ATOM 1596 C C . GLU A 1 209 ? 12.280 3.673 -20.160 1.00 95.12 209 GLU A C 1
ATOM 1598 O O . GLU A 1 209 ? 11.323 4.055 -19.500 1.00 95.12 209 GLU A O 1
ATOM 1603 N N . ALA A 1 210 ? 13.119 2.732 -19.720 1.00 96.38 210 ALA A N 1
ATOM 1604 C CA . ALA A 1 210 ? 12.935 1.979 -18.483 1.00 96.38 210 ALA A CA 1
ATOM 1605 C C . ALA A 1 210 ? 12.833 2.872 -17.235 1.00 96.38 210 ALA A C 1
ATOM 1607 O O . ALA A 1 210 ? 11.971 2.664 -16.383 1.00 96.38 210 ALA A O 1
ATOM 1608 N N . LYS A 1 211 ? 13.676 3.908 -17.120 1.00 96.44 211 LYS A N 1
ATOM 1609 C CA . LYS A 1 211 ? 13.562 4.873 -16.011 1.00 96.44 211 LYS A CA 1
ATOM 1610 C C . LYS A 1 211 ? 12.238 5.614 -16.043 1.00 96.44 211 LYS A C 1
ATOM 1612 O O . LYS A 1 211 ? 11.621 5.813 -15.003 1.00 96.44 211 LYS A O 1
ATOM 1617 N N . LEU A 1 212 ? 11.841 6.071 -17.223 1.00 95.62 212 LEU A N 1
ATOM 1618 C CA . LEU A 1 212 ? 10.649 6.884 -17.363 1.00 95.62 212 LEU A CA 1
ATOM 1619 C C . LEU A 1 212 ? 9.374 6.052 -17.172 1.00 95.62 212 LEU A C 1
ATOM 1621 O O . LEU A 1 212 ? 8.458 6.519 -16.502 1.00 95.62 212 LEU A O 1
ATOM 1625 N N . ASP A 1 213 ? 9.351 4.815 -17.668 1.00 95.50 213 ASP A N 1
ATOM 1626 C CA . ASP A 1 213 ? 8.305 3.826 -17.393 1.00 95.50 213 ASP A CA 1
ATOM 1627 C C . ASP A 1 213 ? 8.158 3.583 -15.885 1.00 95.50 213 ASP A C 1
ATOM 1629 O O . ASP A 1 213 ? 7.050 3.693 -15.359 1.00 95.50 213 ASP A O 1
ATOM 1633 N N . ALA A 1 214 ? 9.270 3.365 -15.174 1.00 95.12 214 ALA A N 1
ATOM 1634 C CA . ALA A 1 214 ? 9.249 3.173 -13.727 1.00 95.12 214 ALA A CA 1
ATOM 1635 C C . ALA A 1 214 ? 8.669 4.389 -12.986 1.00 95.12 214 ALA A C 1
ATOM 1637 O O . ALA A 1 214 ? 7.796 4.232 -12.137 1.00 95.12 214 ALA A O 1
ATOM 1638 N N . ILE A 1 215 ? 9.080 5.613 -13.347 1.00 92.38 215 ILE A N 1
ATOM 1639 C CA . ILE A 1 215 ? 8.558 6.833 -12.709 1.00 92.38 215 ILE A CA 1
ATOM 1640 C C . ILE A 1 215 ? 7.066 7.026 -13.000 1.00 92.38 215 ILE A C 1
ATOM 1642 O O . ILE A 1 215 ? 6.310 7.389 -12.102 1.00 92.38 215 ILE A O 1
ATOM 1646 N N . VAL A 1 216 ? 6.628 6.797 -14.240 1.00 91.94 216 VAL A N 1
ATOM 1647 C CA . VAL A 1 216 ? 5.213 6.932 -14.619 1.00 91.94 216 VAL A CA 1
ATOM 1648 C C . VAL A 1 216 ? 4.352 5.942 -13.839 1.00 91.94 216 VAL A C 1
ATOM 1650 O O . VAL A 1 216 ? 3.307 6.327 -13.315 1.00 91.94 216 VAL A O 1
ATOM 1653 N N . ARG A 1 217 ? 4.783 4.682 -13.749 1.00 90.44 217 ARG A N 1
ATOM 1654 C CA . ARG A 1 217 ? 4.055 3.633 -13.026 1.00 90.44 217 ARG A CA 1
ATOM 1655 C C . ARG A 1 217 ? 4.030 3.886 -11.524 1.00 90.44 217 ARG A C 1
ATOM 1657 O O . ARG A 1 217 ? 2.964 3.758 -10.931 1.00 90.44 217 ARG A O 1
ATOM 1664 N N . GLU A 1 218 ? 5.150 4.290 -10.935 1.00 88.31 218 GLU A N 1
ATOM 1665 C CA . GLU A 1 218 ? 5.222 4.631 -9.513 1.00 88.31 218 GLU A CA 1
ATOM 1666 C C . GLU A 1 218 ? 4.344 5.847 -9.187 1.00 88.31 218 GLU A C 1
ATOM 1668 O O . GLU A 1 218 ? 3.495 5.798 -8.303 1.00 88.31 218 GLU A O 1
ATOM 1673 N N . GLY A 1 219 ? 4.473 6.925 -9.961 1.00 83.06 219 GLY A N 1
ATOM 1674 C CA . GLY A 1 219 ? 3.710 8.156 -9.761 1.00 83.06 219 GLY A CA 1
ATOM 1675 C C . GLY A 1 219 ? 2.201 7.978 -9.896 1.00 83.06 219 GLY A C 1
ATOM 1676 O O . GLY A 1 219 ? 1.442 8.593 -9.147 1.00 83.06 219 GLY A O 1
ATOM 1677 N N . SER A 1 220 ? 1.774 7.101 -10.812 1.00 74.56 220 SER A N 1
ATOM 1678 C CA . SER A 1 220 ? 0.358 6.810 -11.066 1.00 74.56 220 SER A CA 1
ATOM 1679 C C . SER A 1 220 ? -0.370 6.104 -9.921 1.00 74.56 220 SER A C 1
ATOM 1681 O O . SER A 1 220 ? -1.596 6.078 -9.933 1.00 74.56 220 SER A O 1
ATOM 1683 N N . LEU A 1 221 ? 0.351 5.539 -8.946 1.00 70.69 221 LEU A N 1
ATOM 1684 C CA . LEU A 1 221 ? -0.269 4.956 -7.753 1.00 70.69 221 LEU A CA 1
ATOM 1685 C C . LEU A 1 221 ? -0.744 6.019 -6.769 1.00 70.69 221 LEU A C 1
ATOM 1687 O O . LEU A 1 221 ? -1.779 5.859 -6.132 1.00 70.69 221 LEU A O 1
ATOM 1691 N N . TRP A 1 222 ? 0.022 7.099 -6.654 1.00 66.69 222 TRP A N 1
ATOM 1692 C CA . TRP A 1 222 ? -0.130 8.069 -5.574 1.00 66.69 222 TRP A CA 1
ATOM 1693 C C . TRP A 1 222 ? -0.902 9.321 -5.987 1.00 66.69 222 TRP A C 1
ATOM 1695 O O . TRP A 1 222 ? -1.354 10.075 -5.130 1.00 66.69 222 TRP A O 1
ATOM 1705 N N . HIS A 1 223 ? -1.048 9.561 -7.289 1.00 66.75 223 HIS A N 1
ATOM 1706 C CA . HIS A 1 223 ? -1.607 10.801 -7.814 1.00 66.75 223 HIS A CA 1
ATOM 1707 C C . HIS A 1 223 ? -2.681 10.535 -8.856 1.00 66.75 223 HIS A C 1
ATOM 1709 O O . HIS A 1 223 ? -2.637 9.535 -9.579 1.00 66.75 223 HIS A O 1
ATOM 1715 N N . ASP A 1 224 ? -3.594 11.496 -9.007 1.00 72.56 224 ASP A N 1
ATOM 1716 C CA . ASP A 1 224 ? -4.433 11.522 -10.193 1.00 72.56 224 ASP A CA 1
ATOM 1717 C C . ASP A 1 224 ? -3.527 11.627 -11.422 1.00 72.56 224 ASP A C 1
ATOM 1719 O O . ASP A 1 224 ? -2.770 12.581 -11.614 1.00 72.56 224 ASP A O 1
ATOM 1723 N N . SER A 1 225 ? -3.629 10.619 -12.281 1.00 69.12 225 SER A N 1
ATOM 1724 C CA . SER A 1 225 ? -2.915 10.546 -13.542 1.00 69.12 225 SER A CA 1
ATOM 1725 C C . SER A 1 225 ? -3.089 11.804 -14.410 1.00 69.12 225 SER A C 1
ATOM 1727 O O . SER A 1 225 ? -2.239 12.038 -15.269 1.00 69.12 225 SER A O 1
ATOM 1729 N N . SER A 1 226 ? -4.147 12.599 -14.221 1.00 79.94 226 SER A N 1
ATOM 1730 C CA . SER A 1 226 ? -4.411 13.844 -14.954 1.00 79.94 226 SER A CA 1
ATOM 1731 C C . SER A 1 226 ? -3.630 15.069 -14.441 1.00 79.94 226 SER A C 1
ATOM 1733 O O . SER A 1 226 ? -3.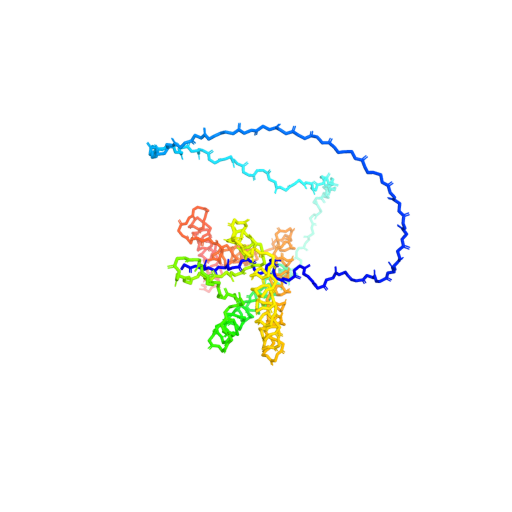508 16.059 -15.165 1.00 79.94 226 SER A O 1
ATOM 1735 N N . GLU A 1 227 ? -3.054 15.003 -13.238 1.00 83.62 227 GLU A N 1
ATOM 1736 C CA . GLU A 1 227 ? -2.334 16.113 -12.609 1.00 83.62 227 GLU A CA 1
ATOM 1737 C C . GLU A 1 227 ? -0.938 16.334 -13.227 1.00 83.62 227 GLU A C 1
ATOM 1739 O O . GLU A 1 227 ? -0.301 15.421 -13.764 1.00 83.62 227 GLU A O 1
ATOM 1744 N N . PHE A 1 228 ? -0.434 17.569 -13.153 1.00 82.75 228 PHE A N 1
ATOM 1745 C CA . PHE A 1 228 ? 0.957 17.876 -13.483 1.00 82.75 228 PHE A CA 1
ATOM 1746 C C . PHE A 1 228 ? 1.920 17.173 -12.499 1.00 82.75 228 PHE A C 1
ATOM 1748 O O . PHE A 1 228 ? 1.698 17.269 -11.295 1.00 82.75 228 PHE A O 1
ATOM 1755 N N . PRO A 1 229 ? 3.029 16.545 -12.950 1.00 90.06 229 PRO A N 1
ATOM 1756 C CA . PRO A 1 229 ? 3.547 16.487 -14.321 1.00 90.06 229 PRO A CA 1
ATOM 1757 C C . PRO A 1 229 ? 3.196 15.190 -15.083 1.00 90.06 229 PRO A C 1
ATOM 1759 O O . PRO A 1 229 ? 3.825 14.881 -16.098 1.00 90.06 229 PRO A O 1
ATOM 1762 N N . TRP A 1 230 ? 2.240 14.384 -14.614 1.00 89.75 230 TRP A N 1
ATOM 1763 C CA . TRP A 1 230 ? 2.062 13.002 -15.080 1.00 89.75 230 TRP A CA 1
ATOM 1764 C C . TRP A 1 230 ? 1.664 12.890 -16.549 1.00 89.75 230 TRP A C 1
ATOM 1766 O O . TRP A 1 230 ? 2.159 12.006 -17.254 1.00 89.75 230 TRP A O 1
ATOM 1776 N N . LEU A 1 231 ? 0.835 13.812 -17.042 1.00 89.19 231 LEU A N 1
ATOM 1777 C CA . LEU A 1 231 ? 0.513 13.899 -18.469 1.00 89.19 231 LEU A CA 1
ATOM 1778 C C . LEU A 1 231 ? 1.772 14.134 -19.319 1.00 89.19 231 LEU A C 1
ATOM 1780 O O . LEU A 1 231 ? 1.981 13.451 -20.322 1.00 89.19 231 LEU A O 1
ATOM 1784 N N . GLN A 1 232 ? 2.639 15.056 -18.896 1.00 91.69 232 GLN A N 1
ATOM 1785 C CA . GLN A 1 232 ? 3.881 15.395 -19.592 1.00 91.69 232 GLN A CA 1
ATOM 1786 C C . GLN A 1 232 ? 4.869 14.223 -19.567 1.00 91.69 232 GLN A C 1
ATOM 1788 O O . GLN A 1 232 ? 5.498 13.926 -20.582 1.00 91.69 232 GLN A O 1
ATOM 1793 N N . MET A 1 233 ? 4.973 13.512 -18.440 1.00 92.00 233 MET A N 1
ATOM 1794 C CA . MET A 1 233 ? 5.850 12.343 -18.314 1.00 92.00 233 MET A CA 1
ATOM 1795 C C . MET A 1 233 ? 5.420 11.188 -19.224 1.00 92.00 233 MET A C 1
ATOM 1797 O O . MET A 1 233 ? 6.270 10.562 -19.855 1.00 92.00 233 MET A O 1
ATOM 1801 N N . ARG A 1 234 ? 4.111 10.937 -19.356 1.00 91.50 234 ARG A N 1
ATOM 1802 C CA . ARG A 1 234 ? 3.586 9.923 -20.289 1.00 91.50 234 ARG A CA 1
ATOM 1803 C C . ARG A 1 234 ? 3.802 10.300 -21.751 1.00 91.50 234 ARG A C 1
ATOM 1805 O O . ARG A 1 234 ? 4.157 9.430 -22.542 1.00 91.50 234 ARG A O 1
ATOM 1812 N N . SER A 1 235 ? 3.640 11.579 -22.100 1.00 93.38 235 SER A N 1
ATOM 1813 C CA . SER A 1 235 ? 3.978 12.069 -23.444 1.00 93.38 235 SER A CA 1
ATOM 1814 C C . SER A 1 235 ? 5.451 11.816 -23.762 1.00 93.38 235 SER A C 1
ATOM 1816 O O . SER A 1 235 ? 5.760 11.232 -24.796 1.00 93.38 235 SER A O 1
ATOM 1818 N N . LEU A 1 236 ? 6.353 12.170 -22.840 1.00 95.19 236 LEU A N 1
ATOM 1819 C CA . LEU A 1 236 ? 7.788 11.952 -23.016 1.00 95.19 236 LEU A CA 1
ATOM 1820 C C . LEU A 1 236 ? 8.130 10.461 -23.172 1.00 95.19 236 LEU A C 1
ATOM 1822 O O . LEU A 1 236 ? 8.984 10.113 -23.986 1.00 95.19 236 LEU A O 1
ATOM 1826 N N . LEU A 1 237 ? 7.455 9.575 -22.430 1.00 94.44 237 LEU A N 1
ATOM 1827 C CA . LEU A 1 237 ? 7.635 8.127 -22.566 1.00 94.44 237 LEU A CA 1
ATOM 1828 C C . LEU A 1 237 ? 7.226 7.651 -23.958 1.00 94.44 237 LEU A C 1
ATOM 1830 O O . LEU A 1 237 ? 7.990 6.9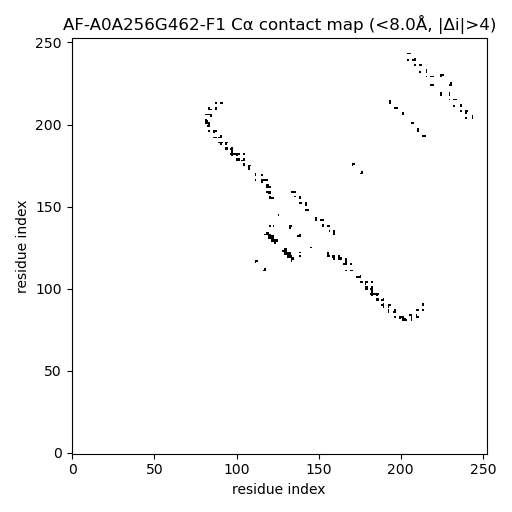40 -24.608 1.00 94.44 237 LEU A O 1
ATOM 1834 N N . SER A 1 238 ? 6.065 8.102 -24.438 1.00 93.94 238 SER A N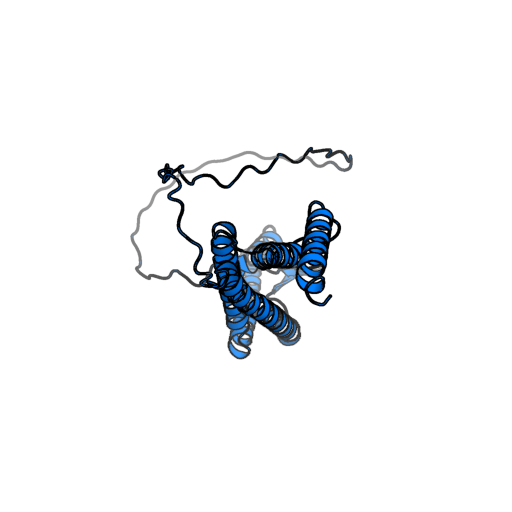 1
ATOM 1835 C CA . SER A 1 238 ? 5.598 7.801 -25.792 1.00 93.94 238 SER A CA 1
ATOM 1836 C C . SER A 1 238 ? 6.596 8.266 -26.855 1.00 93.94 238 SER A C 1
ATOM 1838 O O . SER A 1 238 ? 6.876 7.520 -27.792 1.00 93.94 238 SER A O 1
ATOM 1840 N N . ASP A 1 239 ? 7.157 9.467 -26.714 1.00 95.12 239 ASP A N 1
ATOM 1841 C CA . ASP A 1 239 ? 8.132 10.008 -27.667 1.00 95.12 239 ASP A CA 1
ATOM 1842 C C . ASP A 1 239 ? 9.425 9.181 -27.689 1.00 95.12 239 ASP A C 1
ATOM 1844 O O . ASP A 1 239 ? 9.948 8.860 -28.759 1.00 95.12 239 ASP A O 1
ATOM 1848 N N . VAL A 1 240 ? 9.921 8.766 -26.519 1.00 94.31 240 VAL A N 1
ATOM 1849 C CA . VAL A 1 240 ? 11.095 7.885 -26.398 1.00 94.31 240 VAL A CA 1
ATOM 1850 C C . VAL A 1 240 ? 10.844 6.530 -27.068 1.00 94.31 240 VAL A C 1
ATOM 1852 O O . VAL A 1 240 ? 11.701 6.055 -27.820 1.00 94.31 240 VAL A O 1
ATOM 1855 N N . MET A 1 241 ? 9.669 5.931 -26.852 1.00 91.75 241 MET A N 1
ATOM 1856 C CA . MET A 1 241 ? 9.278 4.668 -27.490 1.00 91.75 241 MET A CA 1
ATOM 1857 C C . MET A 1 241 ? 9.208 4.804 -29.019 1.00 91.75 241 MET A C 1
ATOM 1859 O O . MET A 1 241 ? 9.723 3.944 -29.737 1.00 91.75 241 MET A O 1
ATOM 1863 N N . HIS A 1 242 ? 8.639 5.900 -29.532 1.00 91.56 242 HIS A N 1
ATOM 1864 C CA . HIS A 1 242 ? 8.584 6.175 -30.972 1.00 91.56 242 HIS A CA 1
ATOM 1865 C C . HIS A 1 242 ? 9.976 6.353 -31.587 1.00 91.56 242 HIS A C 1
ATOM 1867 O O . HIS A 1 242 ? 10.268 5.762 -32.629 1.00 91.56 242 HIS A O 1
ATOM 1873 N N . LEU A 1 243 ? 10.861 7.116 -30.936 1.00 90.56 243 LEU A N 1
ATOM 1874 C CA . LEU A 1 243 ? 12.244 7.284 -31.391 1.00 90.56 243 LEU A CA 1
ATOM 1875 C C . LEU A 1 243 ? 12.973 5.940 -31.435 1.00 90.56 243 LEU A C 1
ATOM 1877 O O . LEU A 1 243 ? 13.651 5.633 -32.415 1.00 90.56 243 LEU A O 1
ATOM 1881 N N . ARG A 1 244 ? 12.798 5.099 -30.412 1.00 87.38 244 ARG A N 1
ATOM 1882 C CA . ARG A 1 244 ? 13.386 3.757 -30.373 1.00 87.38 244 ARG A CA 1
ATOM 1883 C C . ARG A 1 244 ? 12.899 2.902 -31.540 1.00 87.38 244 ARG A C 1
ATOM 1885 O O . ARG A 1 244 ? 13.724 2.321 -32.242 1.00 87.38 244 ARG A O 1
ATOM 1892 N N . ALA A 1 245 ? 11.591 2.853 -31.776 1.00 86.75 245 ALA A N 1
ATOM 1893 C CA . ALA A 1 245 ? 11.018 2.098 -32.888 1.00 86.75 245 ALA A CA 1
ATOM 1894 C C . ALA A 1 245 ? 11.578 2.561 -34.243 1.00 86.75 245 ALA A C 1
ATOM 1896 O O . ALA A 1 245 ? 11.933 1.728 -35.071 1.00 86.75 245 ALA A O 1
ATOM 1897 N N . TYR A 1 246 ? 11.744 3.872 -34.438 1.00 86.75 246 TYR A N 1
ATOM 1898 C CA . TYR A 1 246 ? 12.350 4.430 -35.647 1.00 86.75 246 TYR A CA 1
ATOM 1899 C C . TYR A 1 246 ? 13.808 3.977 -35.846 1.00 86.75 246 TYR A C 1
ATOM 1901 O O . TYR A 1 246 ? 14.169 3.505 -36.922 1.00 86.75 246 TYR A O 1
ATOM 1909 N N . TYR A 1 247 ? 14.646 4.067 -34.808 1.00 79.31 247 TYR A N 1
ATOM 1910 C CA . TYR A 1 247 ? 16.071 3.725 -34.915 1.00 79.31 247 TYR A CA 1
ATOM 1911 C C . TYR A 1 247 ? 16.351 2.224 -35.046 1.00 79.31 247 TYR A C 1
ATOM 1913 O O . TYR A 1 247 ? 17.340 1.857 -35.675 1.00 79.31 247 TYR A O 1
ATOM 1921 N N . TYR A 1 248 ? 15.516 1.358 -34.465 1.00 74.12 248 TYR A N 1
ATOM 1922 C CA . TYR A 1 248 ? 15.709 -0.097 -34.530 1.00 74.12 248 TYR A CA 1
ATOM 1923 C C . TYR A 1 248 ? 14.894 -0.772 -35.646 1.00 74.12 248 TYR A C 1
ATOM 1925 O O . TYR A 1 248 ? 15.297 -1.831 -36.123 1.00 74.12 248 TYR A O 1
ATOM 1933 N N . GLY A 1 249 ? 13.803 -0.153 -36.109 1.00 64.88 249 GLY A N 1
ATOM 1934 C CA . GLY A 1 249 ? 12.983 -0.633 -37.228 1.00 64.88 249 GLY A CA 1
ATOM 1935 C C . GLY A 1 249 ? 13.515 -0.266 -38.619 1.00 64.88 249 GLY A C 1
ATOM 1936 O O . GLY A 1 249 ? 13.129 -0.894 -39.595 1.00 64.88 249 GLY A O 1
ATOM 1937 N N . GLY A 1 250 ? 14.430 0.705 -38.730 1.00 57.44 250 GLY A N 1
ATOM 1938 C CA . GLY A 1 250 ? 15.064 1.099 -40.000 1.00 57.44 250 GLY A CA 1
ATOM 1939 C C . GLY A 1 250 ? 16.243 0.223 -40.452 1.00 57.44 250 GLY A C 1
ATOM 1940 O O . GLY A 1 250 ? 16.921 0.574 -41.412 1.00 57.44 250 GLY A O 1
ATOM 1941 N N . SER A 1 251 ? 16.525 -0.880 -39.749 1.00 53.09 251 SER A N 1
ATOM 1942 C CA . SER A 1 251 ? 17.660 -1.782 -40.029 1.00 53.09 251 SER A CA 1
ATOM 1943 C C . SER A 1 251 ? 17.336 -2.909 -41.022 1.00 53.09 251 SER A C 1
ATOM 1945 O O . SER A 1 251 ? 18.225 -3.685 -41.363 1.00 53.09 251 SER A O 1
ATOM 1947 N N . GLU A 1 252 ? 16.081 -3.021 -41.463 1.00 48.16 252 GLU A N 1
ATOM 1948 C CA . GLU A 1 252 ? 15.632 -3.962 -42.496 1.00 48.16 252 GLU A CA 1
ATOM 1949 C C . GLU A 1 252 ? 15.271 -3.170 -43.760 1.00 48.16 252 GLU A C 1
ATOM 1951 O O . GLU A 1 252 ? 14.114 -2.825 -44.002 1.00 48.16 252 GLU A O 1
ATOM 1956 N N . SER A 1 253 ? 16.277 -2.781 -44.542 1.00 36.59 253 SER A N 1
ATOM 1957 C CA . SER A 1 253 ? 16.112 -2.154 -45.864 1.00 36.59 253 SER A CA 1
ATOM 1958 C C . SER A 1 253 ? 17.309 -2.459 -46.748 1.00 36.59 253 SER A C 1
ATOM 1960 O O . SER A 1 253 ? 18.440 -2.148 -46.314 1.00 36.59 253 SER A O 1
#

pLDDT: mean 73.28, std 26.67, range [25.52, 98.12]

Sequence (253 aa):
MFISIDLETICEYAVNVPTVAPSVGTTRSDLTTTRLMGAQVMADSDNSTTLPFVTRRKLISRGAFPSEASAKHTIEKEIFPDPVLALWHQWQEAHLSMKGHADTAHSLEQQLAETVDYPSAIIALANGETVTAYSIAAIRDILKDAPDENTACAKAEAEFTAHKLRWEQAEREIGYSAAVRAEHEAADEATRILNVMAITYSKSLAGVEAKLDAIVREGSLWHDSSEFPWLQMRSLLSDVMHLRAYYYGGSES

Mean predicted aligned error: 16.2 Å

Solvent-accessible surface area (backbone atoms only — not comparable to full-atom values): 15866 Å² total; per-residue (Å²): 135,84,80,74,70,72,54,70,76,68,63,70,77,81,79,87,85,83,92,81,87,90,83,90,83,89,85,92,85,88,87,85,87,83,89,86,88,86,89,84,87,84,89,82,91,81,83,91,66,83,77,76,81,83,83,80,84,87,86,79,81,84,75,86,76,84,84,79,77,89,72,93,71,84,80,74,82,74,81,72,77,43,65,37,50,60,46,41,52,54,26,50,54,24,47,50,49,17,50,55,23,47,55,49,25,51,54,41,50,52,51,44,46,76,73,68,42,75,53,40,22,80,41,78,44,97,88,75,50,75,46,81,27,74,41,68,68,51,42,47,64,76,29,69,84,44,100,54,29,71,63,55,37,55,50,38,47,49,44,25,51,55,34,40,52,52,43,58,48,52,35,63,74,74,38,32,69,58,31,46,48,50,18,50,54,21,46,52,49,21,52,53,40,51,57,51,46,72,75,46,77,56,79,42,71,67,24,49,41,45,53,47,51,50,51,52,59,58,49,50,74,81,41,67,59,83,41,90,64,45,53,60,52,52,50,52,42,52,52,50,53,50,52,48,49,55,70,67,61,67,76,80,123

Secondary structure (DSSP, 8-state):
------THHHHTTSS----------------------------------------------------------------PPPHHHHHHHHHHHHHHHHHHHHHHHHHHHHHHHHHT-SS-EEEEPTTS-EEEESSHHHHHHHHTT-TTHHHHHHHHHHHHHHHHHHHHHHHHHHTHHHHHHHHHHHHHHHHHHHHHHHHSPP-SHHHHHHHHHHHHHHHHHHS-TTSTTHHHHHHHHHHHHHHHHHHHHTT--

Radius of gyration: 29.13 Å; Cα contacts (8 Å, |Δi|>4): 165; chains: 1; bounding box: 73×49×94 Å